Protein AF-0000000076754482 (afdb_homodimer)

Organism: NCBI:txid592010

Sequence (362 aa):
MTQKRQTQTKAAIKTALTQLLQEVGFEQLTVRQLCQRAGINRGTFYLHYQDKFDLMEQLKEETLTQLRTFFIENQEHNVHLVLVLEYIKENYDFIYALSQSNYLNFKATIREFMLQLFQREDPADLQSFLGRNFPISQKYALECVLSLVEGIINLWVSSGAKESPQEIRDIFSKVIDFTNWMTQKRQTQTKAAIKTALTQLLQEVGFEQLTVRQLCQRAGINRGTFYLHYQDKFDLMEQLKEETLTQLRTFFIENQEHNVHLVLVLEYIKENYDFIYALSQSNYLNFKATIREFMLQLFQREDPADLQSFLGRNFPISQKYALECVLSLVEGIINLWVSSGAKESPQEIRDIFSKVIDFTNW

pLDDT: mean 90.89, std 9.9, range [55.09, 98.56]

Foldseek 3Di:
DVVVVVVLLLVLLLVQLLVCLVVPRLVPDFLVSSCVSSVHDSVSVVVPAPTSVRSVVVVLVVLLVVLVVLVPPPDQQLSSQLVNQVSCVVCLSSLLSQCSHPVDPSLVSLLVSVVVVLVVDDPVLLQVQLCVQDVDDSVVSSVQVSVVSSVLVSCCSNVPVPDHSVVSSVVCVVRGPRNRD/DVVVVVVLLLVLLLVQLLVCLVVPRLVPDFLVSSCVSSVHDSVSVVVPAPTSVRSVVVVLVVLLVVLVVLVPPPDQQLSSQLVNQVSCVVCLSSLLSQCSHPVDPSLVSLLVSVVVVLVVDDPVLLQVQLCVQDVDDSVVSSVQVSVVSSVLVSCCSNVPVPDHSVVSSVVCVVRGPRRSD

InterPro domains:
  IPR001647 DNA-binding HTH domain, TetR-type [PF00440] (16-58)
  IPR001647 DNA-binding HTH domain, TetR-type [PR00455] (13-26)
  IPR001647 DNA-binding HTH domain, TetR-type [PR00455] (34-57)
  IPR001647 DNA-binding HTH domain, TetR-type [PS50977] (7-67)
  IPR009057 Homedomain-like superfamily [SSF46689] (4-70)
  IPR039532 Transcriptional regulator TetR, C-terminal, Firmicutes type [PF14278] (81-177)
  IPR050624 Nucleoid occlusion factor SlmA/HTH-type transcriptional regulator [PTHR43479] (2-177)

Solvent-accessible surface area (backbone atoms only — not comparable to full-atom values): 19669 Å² total; per-residue (Å²): 109,71,65,60,50,50,51,51,48,50,50,31,42,50,52,25,47,30,52,40,34,69,73,63,27,64,88,67,54,46,66,67,58,36,23,61,66,38,71,48,55,67,68,62,48,57,73,77,29,87,46,69,66,50,42,51,51,50,53,51,49,52,50,52,51,57,53,50,53,50,68,65,52,90,58,63,43,70,54,30,54,43,51,46,38,42,49,47,62,76,40,33,66,49,52,40,30,46,56,69,25,85,86,44,58,44,58,58,49,51,42,52,52,50,50,54,58,56,67,73,42,55,66,66,55,49,51,51,49,34,42,72,67,29,85,51,60,64,73,58,22,51,39,40,54,46,24,37,53,33,35,53,52,51,49,40,46,75,65,67,48,77,66,50,44,67,55,50,48,52,47,43,59,74,75,44,73,50,90,84,84,110,71,62,59,49,52,52,50,48,50,50,32,41,50,51,25,46,30,52,39,34,68,73,63,27,62,88,67,54,48,68,65,56,36,22,61,67,38,71,47,56,67,70,63,49,55,73,78,29,89,45,70,65,51,43,51,51,50,52,51,47,51,52,51,52,56,52,48,53,50,67,64,52,90,59,62,41,70,56,30,55,43,52,47,38,43,49,47,61,76,40,34,67,48,53,39,29,47,56,68,26,86,87,44,59,45,57,57,50,52,41,52,52,51,50,55,57,54,68,73,43,55,68,68,55,51,50,51,47,34,42,74,69,30,86,52,61,64,73,59,21,50,38,40,54,48,24,37,53,34,36,53,52,50,50,39,48,75,65,67,48,77,66,48,44,66,55,51,47,53,48,42,57,73,73,44,72,53,81,84,81

Radius of gyration: 23.93 Å; Cα contacts (8 Å, |Δi|>4): 317; chains: 2; bounding box: 50×77×49 Å

Structure (mmCIF, N/CA/C/O backbone):
data_AF-0000000076754482-model_v1
#
loop_
_entity.id
_entity.type
_entity.pdbx_description
1 polymer 'HTH tetR-type domain-containing protein'
#
loop_
_atom_site.group_PDB
_atom_site.id
_atom_site.type_symbol
_atom_site.label_atom_id
_atom_site.label_alt_id
_atom_site.label_comp_id
_atom_site.label_asym_id
_atom_site.label_entity_id
_atom_site.label_seq_id
_atom_site.pdbx_PDB_ins_code
_atom_site.Cartn_x
_atom_site.Cartn_y
_atom_site.Cartn_z
_atom_site.occupancy
_atom_site.B_iso_or_equiv
_atom_site.auth_seq_id
_atom_site.auth_comp_id
_atom_site.auth_asym_id
_atom_site.auth_atom_id
_atom_site.pdbx_PDB_model_num
ATOM 1 N N . MET A 1 1 ? -11.57 -37.969 -20.5 1 61.06 1 MET A N 1
ATOM 2 C CA . MET A 1 1 ? -12.07 -37.094 -21.562 1 61.06 1 MET A CA 1
ATOM 3 C C . MET A 1 1 ? -12.797 -35.875 -20.984 1 61.06 1 MET A C 1
ATOM 5 O O . MET A 1 1 ? -12.547 -34.75 -21.406 1 61.06 1 MET A O 1
ATOM 9 N N . THR A 1 2 ? -13.672 -36.062 -19.969 1 58.59 2 THR A N 1
ATOM 10 C CA . THR A 1 2 ? -14.453 -35.031 -19.312 1 58.59 2 THR A CA 1
ATOM 11 C C . THR A 1 2 ? -13.539 -34.094 -18.531 1 58.59 2 THR A C 1
ATOM 13 O O . THR A 1 2 ? -13.688 -32.844 -18.609 1 58.59 2 THR A O 1
ATOM 16 N N . GLN A 1 3 ? -12.531 -34.656 -17.922 1 60.66 3 GLN A N 1
ATOM 17 C CA . GLN A 1 3 ? -11.625 -33.844 -17.109 1 60.66 3 GLN A CA 1
ATOM 18 C C . GLN A 1 3 ? -10.742 -32.969 -17.984 1 60.66 3 GLN A C 1
ATOM 20 O O . GLN A 1 3 ? -10.516 -31.797 -17.672 1 60.66 3 GLN A O 1
ATOM 25 N N . LYS A 1 4 ? -10.156 -33.562 -19.016 1 63.91 4 LYS A N 1
ATOM 26 C CA . LYS A 1 4 ? -9.32 -32.812 -19.953 1 63.91 4 LYS A CA 1
ATOM 27 C C . LYS A 1 4 ? -10.094 -31.688 -20.609 1 63.91 4 LYS A C 1
ATOM 29 O O . LYS A 1 4 ? -9.562 -30.578 -20.781 1 63.91 4 LYS A O 1
ATOM 34 N N . ARG A 1 5 ? -11.289 -32.031 -20.938 1 68.56 5 ARG A N 1
ATOM 35 C CA . ARG A 1 5 ? -12.141 -31.016 -21.562 1 68.56 5 ARG A CA 1
ATOM 36 C C . ARG A 1 5 ? -12.406 -29.859 -20.609 1 68.56 5 ARG A C 1
ATOM 38 O O . ARG A 1 5 ? -12.406 -28.688 -21.031 1 68.56 5 ARG A O 1
ATOM 45 N N . GLN A 1 6 ? -12.578 -30.172 -19.328 1 72.69 6 GLN A N 1
ATOM 46 C CA . GLN A 1 6 ? -12.812 -29.141 -18.312 1 72.69 6 GLN A CA 1
ATOM 47 C C . GLN A 1 6 ? -11.586 -28.25 -18.156 1 72.69 6 GLN A C 1
ATOM 49 O O . GLN A 1 6 ? -11.719 -27.031 -18.016 1 72.69 6 GLN A O 1
ATOM 54 N N . THR A 1 7 ? -10.492 -28.938 -18.25 1 77.12 7 THR A N 1
ATOM 55 C CA . THR A 1 7 ? -9.242 -28.188 -18.109 1 77.12 7 THR A CA 1
ATOM 56 C C . THR A 1 7 ? -9.023 -27.266 -19.297 1 77.12 7 THR A C 1
ATOM 58 O O . THR A 1 7 ? -8.578 -26.141 -19.141 1 77.12 7 THR A O 1
ATOM 61 N N . GLN A 1 8 ? -9.398 -27.75 -20.438 1 84.62 8 GLN A N 1
ATOM 62 C CA . GLN A 1 8 ? -9.242 -26.953 -21.641 1 84.62 8 GLN A CA 1
ATOM 63 C C . GLN A 1 8 ? -10.188 -25.75 -21.641 1 84.62 8 GLN A C 1
ATOM 65 O O . GLN A 1 8 ? -9.805 -24.656 -22.031 1 84.62 8 GLN A O 1
ATOM 70 N N . THR A 1 9 ? -11.352 -26.047 -21.141 1 87.88 9 THR A N 1
ATOM 71 C CA . THR A 1 9 ? -12.344 -24.969 -21.062 1 87.88 9 THR A CA 1
ATOM 72 C C . THR A 1 9 ? -11.891 -23.891 -20.094 1 87.88 9 THR A C 1
ATOM 74 O O . THR A 1 9 ? -11.93 -22.703 -20.422 1 87.88 9 THR A O 1
ATOM 77 N N . LYS A 1 10 ? -11.406 -24.328 -18.938 1 89.69 10 LYS A N 1
ATOM 78 C CA . LYS A 1 10 ? -10.953 -23.375 -17.938 1 89.69 10 LYS A CA 1
ATOM 79 C C . LYS A 1 10 ? -9.781 -22.531 -18.453 1 89.69 10 LYS A C 1
ATOM 81 O O . LYS A 1 10 ? -9.719 -21.328 -18.219 1 89.69 10 LYS A O 1
ATOM 86 N N . ALA A 1 11 ? -8.945 -23.203 -19.172 1 92.44 11 ALA A N 1
ATOM 87 C CA . ALA A 1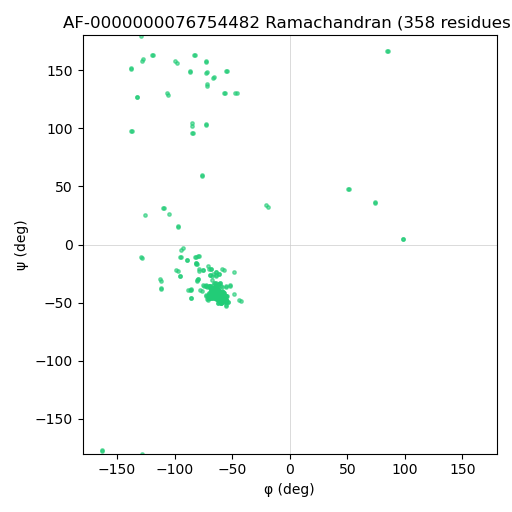 11 ? -7.793 -22.5 -19.734 1 92.44 11 ALA A CA 1
ATOM 88 C C . ALA A 1 11 ? -8.227 -21.484 -20.781 1 92.44 11 ALA A C 1
ATOM 90 O O . ALA A 1 11 ? -7.688 -20.375 -20.828 1 92.44 11 ALA A O 1
ATOM 91 N N . ALA A 1 12 ? -9.156 -21.906 -21.531 1 93.88 12 ALA A N 1
ATOM 92 C CA . ALA A 1 12 ? -9.664 -21 -22.562 1 93.88 12 ALA A CA 1
ATOM 93 C C . ALA A 1 12 ? -10.336 -19.781 -21.953 1 93.88 12 ALA A C 1
ATOM 95 O O . ALA A 1 12 ? -10.141 -18.656 -22.422 1 93.88 12 ALA A O 1
ATOM 96 N N . ILE A 1 13 ? -11.039 -20.016 -20.953 1 94.31 13 ILE A N 1
ATOM 97 C CA . ILE A 1 13 ? -11.75 -18.938 -20.281 1 94.31 13 ILE A CA 1
ATOM 98 C C . ILE A 1 13 ? -10.75 -18 -19.594 1 94.31 13 ILE A C 1
ATOM 100 O O . ILE A 1 13 ? -10.906 -16.781 -19.641 1 94.31 13 ILE A O 1
ATOM 104 N N . LYS A 1 14 ? -9.773 -18.594 -18.969 1 93.69 14 LYS A N 1
ATOM 105 C CA . LYS A 1 14 ? -8.742 -17.781 -18.328 1 93.69 14 LYS A CA 1
ATOM 106 C C . LYS A 1 14 ? -8.023 -16.891 -19.328 1 93.69 14 LYS A C 1
ATOM 108 O O . LYS A 1 14 ? -7.789 -15.719 -19.078 1 93.69 14 LYS A O 1
ATOM 113 N N . THR A 1 15 ? -7.742 -17.484 -20.469 1 95 15 THR A N 1
ATOM 114 C CA . THR A 1 15 ? -7.086 -16.734 -21.531 1 95 15 THR A CA 1
ATOM 115 C C . THR A 1 15 ? -7.988 -15.602 -22.016 1 95 15 THR A C 1
ATOM 117 O O . THR A 1 15 ? -7.535 -14.461 -22.172 1 95 15 THR A O 1
ATOM 120 N N . ALA A 1 16 ? -9.188 -15.93 -22.203 1 95.88 16 ALA A N 1
ATOM 121 C CA . ALA A 1 16 ? -10.156 -14.93 -22.641 1 95.88 16 ALA A CA 1
ATOM 122 C C . ALA A 1 16 ? -10.297 -13.805 -21.609 1 95.88 16 ALA A C 1
ATOM 124 O O . ALA A 1 16 ? -10.305 -12.625 -21.969 1 95.88 16 ALA A O 1
ATOM 125 N N . LEU A 1 17 ? -10.406 -14.195 -20.359 1 93.88 17 LEU A N 1
ATOM 126 C CA . LEU A 1 17 ? -10.5 -13.211 -19.281 1 93.88 17 LEU A CA 1
ATOM 127 C C . LEU A 1 17 ? -9.281 -12.297 -19.281 1 93.88 17 LEU A C 1
ATOM 129 O O . LEU A 1 17 ? -9.414 -11.078 -19.172 1 93.88 17 LEU A O 1
ATOM 133 N N . THR A 1 18 ? -8.117 -12.867 -19.422 1 94.19 18 THR A N 1
ATOM 134 C CA . THR A 1 18 ? -6.867 -12.125 -19.406 1 94.19 18 THR A CA 1
ATOM 135 C C . THR A 1 18 ? -6.848 -11.078 -20.516 1 94.19 18 THR A C 1
ATOM 137 O O . THR A 1 18 ? -6.512 -9.914 -20.266 1 94.19 18 THR A O 1
ATOM 140 N N . GLN A 1 19 ? -7.254 -11.469 -21.641 1 94.75 19 GLN A N 1
ATOM 141 C CA . GLN A 1 19 ? -7.285 -10.57 -22.781 1 94.75 19 GLN A CA 1
ATOM 142 C C . GLN A 1 19 ? -8.312 -9.453 -22.578 1 94.75 19 GLN A C 1
ATOM 144 O O . GLN A 1 19 ? -8.008 -8.281 -22.797 1 94.75 19 GLN A O 1
ATOM 149 N N . LEU A 1 20 ? -9.43 -9.805 -22.125 1 94.81 20 LEU A N 1
ATOM 150 C CA . LEU A 1 20 ? -10.523 -8.844 -21.969 1 94.81 20 LEU A CA 1
ATOM 151 C C . LEU A 1 20 ? -10.227 -7.867 -20.844 1 94.81 20 LEU A C 1
ATOM 153 O O . LEU A 1 20 ? -10.602 -6.695 -20.922 1 94.81 20 LEU A O 1
ATOM 157 N N . LEU A 1 21 ? -9.594 -8.32 -19.797 1 92.19 21 LEU A N 1
ATOM 158 C CA . LEU A 1 21 ? -9.195 -7.438 -18.703 1 92.19 21 LEU A CA 1
ATOM 159 C C . LEU A 1 21 ? -8.273 -6.328 -19.203 1 92.19 21 LEU A C 1
ATOM 161 O O . LEU A 1 21 ? -8.398 -5.176 -18.797 1 92.19 21 LEU A O 1
ATOM 165 N N . GLN A 1 22 ? -7.453 -6.664 -20.125 1 90.12 22 GLN A N 1
ATOM 166 C CA . GLN A 1 22 ? -6.488 -5.711 -20.672 1 90.12 22 GLN A CA 1
ATOM 167 C C . GLN A 1 22 ? -7.145 -4.781 -21.688 1 90.12 22 GLN A C 1
ATOM 169 O O . GLN A 1 22 ? -6.758 -3.619 -21.797 1 90.12 22 GLN A O 1
ATOM 174 N N . GLU A 1 23 ? -8.117 -5.27 -22.328 1 92.44 23 GLU A N 1
ATOM 175 C CA . GLU A 1 23 ? -8.742 -4.527 -23.422 1 92.44 23 GLU A CA 1
ATOM 176 C C . GLU A 1 23 ? -9.82 -3.576 -22.906 1 92.44 23 GLU A C 1
ATOM 178 O O . GLU A 1 23 ? -9.859 -2.406 -23.281 1 92.44 23 GLU A O 1
ATOM 183 N N . VAL A 1 24 ? -10.734 -4.105 -21.969 1 91.94 24 VAL A N 1
ATOM 184 C CA . VAL A 1 24 ? -11.906 -3.303 -21.641 1 91.94 24 VAL A CA 1
ATOM 185 C C . VAL A 1 24 ? -12.023 -3.156 -20.125 1 91.94 24 VAL A C 1
ATOM 187 O O . VAL A 1 24 ? -12.797 -2.33 -19.641 1 91.94 24 VAL A O 1
ATOM 190 N N . GLY A 1 25 ? -11.234 -3.938 -19.406 1 90.56 25 GLY A N 1
ATOM 191 C CA . GLY A 1 25 ? -11.32 -3.875 -17.953 1 90.56 25 GLY A CA 1
ATOM 192 C C . GLY A 1 25 ? -12.406 -4.766 -17.375 1 90.56 25 GLY A C 1
ATOM 193 O O . GLY A 1 25 ? -13.305 -5.199 -18.109 1 90.56 25 GLY A O 1
ATOM 194 N N . PHE A 1 26 ? -12.391 -4.98 -16.156 1 91.38 26 PHE A N 1
ATOM 195 C CA . PHE A 1 26 ? -13.258 -5.945 -15.484 1 91.38 26 PHE A CA 1
ATOM 196 C C . PHE A 1 26 ? -14.695 -5.461 -15.469 1 91.38 26 PHE A C 1
ATOM 198 O O . PHE A 1 26 ? -15.625 -6.25 -15.656 1 91.38 26 PHE A O 1
ATOM 205 N N . GLU A 1 27 ? -14.867 -4.203 -15.156 1 89.62 27 GLU A N 1
ATOM 206 C CA . GLU A 1 27 ? -16.219 -3.658 -15 1 89.62 27 GLU A CA 1
ATOM 207 C C . GLU A 1 27 ? -17.016 -3.791 -16.297 1 89.62 27 GLU A C 1
ATOM 209 O O . GLU A 1 27 ? -18.219 -4.07 -16.266 1 89.62 27 GLU A O 1
ATOM 214 N N . GLN A 1 28 ? -16.375 -3.688 -17.344 1 92.69 28 GLN A N 1
ATOM 215 C CA . GLN A 1 28 ? -17.062 -3.604 -18.625 1 92.69 28 GLN A CA 1
ATOM 216 C C . GLN A 1 28 ? -17.172 -4.977 -19.281 1 92.69 28 GLN A C 1
ATOM 218 O O . GLN A 1 28 ? -18.031 -5.195 -20.141 1 92.69 28 GLN A O 1
ATOM 223 N N . LEU A 1 29 ? -16.25 -5.875 -18.969 1 94.38 29 LEU A N 1
ATOM 224 C CA . LEU A 1 29 ? -16.281 -7.172 -19.641 1 94.38 29 LEU A CA 1
ATOM 225 C C . LEU A 1 29 ? -17.531 -7.957 -19.234 1 94.38 29 LEU A C 1
ATOM 227 O O . LEU A 1 29 ? -17.969 -7.883 -18.094 1 94.38 29 LEU A O 1
ATOM 231 N N . THR A 1 30 ? -18.125 -8.711 -20.203 1 95.62 30 THR A N 1
ATOM 232 C CA . THR A 1 30 ? -19.344 -9.469 -19.969 1 95.62 30 THR A CA 1
ATOM 233 C C . THR A 1 30 ? -19.094 -10.961 -20.188 1 95.62 30 THR A C 1
ATOM 235 O O . THR A 1 30 ? -18.125 -11.352 -20.828 1 95.62 30 THR A O 1
ATOM 238 N N . VAL A 1 31 ? -20.047 -11.703 -19.656 1 96.56 31 VAL A N 1
ATOM 239 C CA . VAL A 1 31 ? -19.984 -13.148 -19.859 1 96.56 31 VAL A CA 1
ATOM 240 C C . VAL A 1 31 ? -20.109 -13.469 -21.359 1 96.56 31 VAL A C 1
ATOM 242 O O . VAL A 1 31 ? -19.469 -14.383 -21.859 1 96.56 31 VAL A O 1
ATOM 245 N N . ARG A 1 32 ? -20.875 -12.719 -22 1 96.56 32 ARG A N 1
ATOM 246 C CA . ARG A 1 32 ? -21.031 -12.906 -23.438 1 96.56 32 ARG A CA 1
ATOM 247 C C . ARG A 1 32 ? -19.688 -12.742 -24.156 1 96.56 32 ARG A C 1
ATOM 249 O O . ARG A 1 32 ? -19.312 -13.586 -24.969 1 96.56 32 ARG A O 1
ATOM 256 N N . GLN A 1 33 ? -19.016 -11.711 -23.891 1 97 33 GLN A N 1
ATOM 257 C CA . GLN A 1 33 ? -17.703 -11.461 -24.484 1 97 33 GLN A CA 1
ATOM 258 C C . GLN A 1 33 ? -16.719 -12.562 -24.141 1 97 33 GLN A C 1
ATOM 260 O O . GLN A 1 33 ? -15.93 -12.992 -24.984 1 97 33 GLN A O 1
ATOM 265 N N . LEU A 1 34 ? -16.781 -12.977 -22.891 1 96.62 34 LEU A N 1
ATOM 266 C CA . LEU A 1 34 ? -15.906 -14.039 -22.422 1 96.62 34 LEU A CA 1
ATOM 267 C C . LEU A 1 34 ? -16.125 -15.32 -23.234 1 96.62 34 LEU A C 1
ATOM 269 O O . LEU A 1 34 ? -15.172 -15.93 -23.703 1 96.62 34 LEU A O 1
ATOM 273 N N . CYS A 1 35 ? -17.375 -15.68 -23.375 1 97 35 CYS A N 1
ATOM 274 C CA . CYS A 1 35 ? -17.719 -16.906 -24.094 1 97 35 CYS A CA 1
ATOM 275 C C . CYS A 1 35 ? -17.328 -16.812 -25.562 1 97 35 CYS A C 1
ATOM 277 O O . CYS A 1 35 ? -16.766 -17.766 -26.109 1 97 35 CYS A O 1
ATOM 279 N N . GLN A 1 36 ? -17.562 -15.703 -26.125 1 97.31 36 GLN A N 1
ATOM 280 C CA . GLN A 1 36 ? -17.203 -15.5 -27.531 1 97.31 36 GLN A CA 1
ATOM 281 C C . GLN A 1 36 ? -15.695 -15.609 -27.734 1 97.31 36 GLN A C 1
ATOM 283 O O . GLN A 1 36 ? -15.234 -16.297 -28.641 1 97.31 36 GLN A O 1
ATOM 288 N N . ARG A 1 37 ? -14.945 -14.984 -26.922 1 96.38 37 ARG A N 1
ATOM 289 C CA . ARG A 1 37 ? -13.492 -14.992 -27.016 1 96.38 37 ARG A CA 1
ATOM 290 C C . ARG A 1 37 ? -12.922 -16.375 -26.75 1 96.38 37 ARG A C 1
ATOM 292 O O . ARG A 1 37 ? -11.953 -16.797 -27.375 1 96.38 37 ARG A O 1
ATOM 299 N N . ALA A 1 38 ? -13.508 -17.062 -25.828 1 96.38 38 ALA A N 1
ATOM 300 C CA . ALA A 1 38 ? -13.031 -18.391 -25.422 1 96.38 38 ALA A CA 1
ATOM 301 C C . ALA A 1 38 ? -13.531 -19.469 -26.375 1 96.38 38 ALA A C 1
ATOM 303 O O . ALA A 1 38 ? -13.047 -20.594 -26.359 1 96.38 38 ALA A O 1
ATOM 304 N N . GLY A 1 39 ? -14.523 -19.156 -27.172 1 96.06 39 GLY A N 1
ATOM 305 C CA . GLY A 1 39 ? -15.086 -20.125 -28.094 1 96.06 39 GLY A CA 1
ATOM 306 C C . GLY A 1 39 ? -15.953 -21.172 -27.422 1 96.06 39 GLY A C 1
ATOM 307 O O . GLY A 1 39 ? -15.898 -22.344 -27.766 1 96.06 39 GLY A O 1
ATOM 308 N N . ILE A 1 40 ? -16.672 -20.688 -26.406 1 94.88 40 ILE A N 1
ATOM 309 C CA . ILE A 1 40 ? -17.547 -21.625 -25.688 1 94.88 40 ILE A CA 1
ATOM 310 C C . ILE A 1 40 ? -18.969 -21.031 -25.609 1 94.88 40 ILE A C 1
ATOM 312 O O . ILE A 1 40 ? -19.156 -19.828 -25.797 1 94.88 40 ILE A O 1
ATOM 316 N N . ASN A 1 41 ? -19.938 -21.875 -25.422 1 93.25 41 ASN A N 1
ATOM 317 C CA . ASN A 1 41 ? -21.297 -21.391 -25.219 1 93.25 41 ASN A CA 1
ATOM 318 C C . ASN A 1 41 ? -21.547 -20.969 -23.781 1 93.25 41 ASN A C 1
ATOM 320 O O . ASN A 1 41 ? -20.797 -21.359 -22.875 1 93.25 41 ASN A O 1
ATOM 324 N N . ARG A 1 42 ? -22.594 -20.219 -23.609 1 94.62 42 ARG A N 1
ATOM 325 C CA . ARG A 1 42 ? -22.906 -19.688 -22.281 1 94.62 42 ARG A CA 1
ATOM 326 C C . ARG A 1 42 ? -23.266 -20.812 -21.312 1 94.62 42 ARG A C 1
ATOM 328 O O . ARG A 1 42 ? -23 -20.703 -20.109 1 94.62 42 ARG A O 1
ATOM 335 N N . GLY A 1 43 ? -23.922 -21.781 -21.812 1 94.56 43 GLY A N 1
ATOM 336 C CA . GLY A 1 43 ? -24.266 -22.922 -20.969 1 94.56 43 GLY A CA 1
ATOM 337 C C . GLY A 1 43 ? -23.047 -23.578 -20.328 1 94.56 43 GLY A C 1
ATOM 338 O O . GLY A 1 43 ? -23.078 -23.938 -19.156 1 94.56 43 GLY A O 1
ATOM 339 N N . THR A 1 44 ? -22.031 -23.75 -21.109 1 94.31 44 THR A N 1
ATOM 340 C CA . THR A 1 44 ? -20.781 -24.297 -20.609 1 94.31 44 THR A CA 1
ATOM 341 C C . THR A 1 44 ? -20.172 -23.406 -19.531 1 94.31 44 THR A C 1
ATOM 343 O O . THR A 1 44 ? -19.672 -23.891 -18.516 1 94.31 44 THR A O 1
ATOM 346 N N . PHE A 1 45 ? -20.203 -22.031 -19.766 1 96.62 45 PHE A N 1
ATOM 347 C CA . PHE A 1 45 ? -19.719 -21.094 -18.766 1 96.62 45 PHE A CA 1
ATOM 348 C C . PHE A 1 45 ? -20.422 -21.312 -17.422 1 96.62 45 PHE A C 1
ATOM 350 O O . PHE A 1 45 ? -19.766 -21.391 -16.391 1 96.62 45 PHE A O 1
ATOM 357 N N . TYR A 1 46 ? -21.719 -21.484 -17.453 1 95.38 46 TYR A N 1
ATOM 358 C CA . TYR A 1 46 ? -22.516 -21.516 -16.234 1 95.38 46 TYR A CA 1
ATOM 359 C C . TYR A 1 46 ? -22.422 -22.875 -15.539 1 95.38 46 TYR A C 1
ATOM 361 O O . TYR A 1 46 ? -22.828 -23.016 -14.391 1 95.38 46 TYR A O 1
ATOM 369 N N . LEU A 1 47 ? -21.844 -23.859 -16.203 1 94.94 47 LEU A N 1
ATOM 370 C CA . LEU A 1 47 ? -21.5 -25.125 -15.57 1 94.94 47 LEU A CA 1
ATOM 371 C C . LEU A 1 47 ? -20.359 -24.953 -14.578 1 94.94 47 LEU A C 1
ATOM 373 O O . LEU A 1 47 ? -20.266 -25.688 -13.586 1 94.94 47 LEU A O 1
ATOM 377 N N . HIS A 1 48 ? -19.578 -23.938 -14.852 1 94.75 48 HIS A N 1
ATOM 378 C CA . HIS A 1 48 ? -18.359 -23.797 -14.078 1 94.75 48 HIS A CA 1
ATOM 379 C C . HIS A 1 48 ? -18.422 -22.562 -13.18 1 94.75 48 HIS A C 1
ATOM 381 O O . HIS A 1 48 ? -17.797 -22.531 -12.117 1 94.75 48 HIS A O 1
ATOM 387 N N . TYR A 1 49 ? -19.156 -21.531 -13.672 1 96.62 49 TYR A N 1
ATOM 388 C CA . TYR A 1 49 ? -19.156 -20.25 -12.977 1 96.62 49 TYR A CA 1
ATOM 389 C C . TYR A 1 49 ? -20.562 -19.656 -12.922 1 96.62 49 TYR A C 1
ATOM 391 O O . TYR A 1 49 ? -21.375 -19.859 -13.836 1 96.62 49 TYR A O 1
ATOM 399 N N . GLN A 1 50 ? -20.766 -18.891 -11.883 1 97.06 50 GLN A N 1
ATOM 400 C CA . GLN A 1 50 ? -22.062 -18.25 -11.727 1 97.06 50 GLN A CA 1
ATOM 401 C C . GLN A 1 50 ? -22.109 -16.922 -12.477 1 97.06 50 GLN A C 1
ATOM 403 O O . GLN A 1 50 ? -23.156 -16.531 -12.992 1 97.06 50 GLN A O 1
ATOM 408 N N . ASP A 1 51 ? -21.078 -16.188 -12.461 1 95.75 51 ASP A N 1
ATOM 409 C CA . ASP A 1 51 ? -20.906 -14.891 -13.117 1 95.75 51 ASP A CA 1
ATOM 410 C C . ASP A 1 51 ? -19.422 -14.523 -13.211 1 95.75 51 ASP A C 1
ATOM 412 O O . ASP A 1 51 ? -18.562 -15.336 -12.906 1 95.75 51 ASP A O 1
ATOM 416 N N . LYS A 1 52 ? -19.172 -13.375 -13.711 1 93.81 52 LYS A N 1
ATOM 417 C CA . LYS A 1 52 ? -17.781 -12.984 -13.906 1 93.81 52 LYS A CA 1
ATOM 418 C C . LYS A 1 52 ? -17.062 -12.797 -12.57 1 93.81 52 LYS A C 1
ATOM 420 O O . LYS A 1 52 ? -15.852 -12.953 -12.484 1 93.81 52 LYS A O 1
ATOM 425 N N . PHE A 1 53 ? -17.828 -12.461 -11.531 1 94.25 53 PHE A N 1
ATOM 426 C CA . PHE A 1 53 ? -17.25 -12.305 -10.203 1 94.25 53 PHE A CA 1
ATOM 427 C C . PHE A 1 53 ? -16.812 -13.648 -9.633 1 94.25 53 PHE A C 1
ATOM 429 O O . PHE A 1 53 ? -15.711 -13.773 -9.094 1 94.25 53 PHE A O 1
ATOM 436 N N . ASP A 1 54 ? -17.656 -14.539 -9.773 1 95.81 54 ASP A N 1
ATOM 437 C CA . ASP A 1 54 ? -17.328 -15.906 -9.359 1 95.81 54 ASP A CA 1
ATOM 438 C C . ASP A 1 54 ? -16.109 -16.422 -10.117 1 95.81 54 ASP A C 1
ATOM 440 O O . ASP A 1 54 ? -15.234 -17.062 -9.523 1 95.81 54 ASP A O 1
ATOM 444 N N . LEU A 1 55 ? -16.094 -16.188 -11.414 1 95.25 55 LEU A N 1
ATOM 445 C CA . LEU A 1 55 ? -14.953 -16.578 -12.234 1 95.25 55 LEU A CA 1
ATOM 446 C C . LEU A 1 55 ? -13.656 -15.977 -11.695 1 95.25 55 LEU A C 1
ATOM 448 O O . LEU A 1 55 ? -12.68 -16.688 -11.477 1 95.25 55 LEU A O 1
ATOM 452 N N . MET A 1 56 ? -13.68 -14.68 -11.445 1 93.19 56 MET A N 1
ATOM 453 C CA . MET A 1 56 ? -12.5 -13.977 -10.953 1 93.19 56 MET A CA 1
ATOM 454 C C . MET A 1 56 ? -12.031 -14.555 -9.625 1 93.19 56 MET A C 1
ATOM 456 O O . MET A 1 56 ? -10.844 -14.797 -9.43 1 93.19 56 MET A O 1
ATOM 460 N N . GLU A 1 57 ? -12.93 -14.773 -8.75 1 93.81 57 GLU A N 1
ATOM 461 C CA . GLU A 1 57 ? -12.609 -15.297 -7.422 1 93.81 57 GLU A CA 1
ATOM 462 C C . GLU A 1 57 ? -12.008 -16.688 -7.512 1 93.81 57 GLU A C 1
ATOM 464 O O . GLU A 1 57 ? -11.039 -17 -6.82 1 93.81 57 GLU A O 1
ATOM 469 N N . GLN A 1 58 ? -12.555 -17.469 -8.312 1 94.38 58 GLN A N 1
ATOM 470 C CA . GLN A 1 58 ? -12.047 -18.828 -8.453 1 94.38 58 GLN A CA 1
ATOM 471 C C . GLN A 1 58 ? -10.641 -18.828 -9.047 1 94.38 58 GLN A C 1
ATOM 473 O O . GLN A 1 58 ? -9.773 -19.562 -8.578 1 94.38 58 GLN A O 1
ATOM 478 N N . LEU A 1 59 ? -10.477 -18.031 -10.055 1 93.19 59 LEU A N 1
ATOM 479 C CA . LEU A 1 59 ? -9.156 -17.969 -10.672 1 93.19 59 LEU A CA 1
ATOM 480 C C . LEU A 1 59 ? -8.117 -17.422 -9.688 1 93.19 59 LEU A C 1
ATOM 482 O O . LEU A 1 59 ? -6.988 -17.906 -9.641 1 93.19 59 LEU A O 1
ATOM 486 N N . LYS A 1 60 ? -8.469 -16.375 -8.992 1 93 60 LYS A N 1
ATOM 487 C CA . LYS A 1 60 ? -7.605 -15.852 -7.941 1 93 60 LYS A CA 1
ATOM 488 C C . LYS A 1 60 ? -7.227 -16.938 -6.941 1 93 60 LYS A C 1
ATOM 490 O O . LYS A 1 60 ? -6.047 -17.125 -6.637 1 93 60 LYS A O 1
ATOM 495 N N . GLU A 1 61 ? -8.188 -17.672 -6.449 1 93.44 61 GLU A N 1
ATOM 496 C CA . GLU A 1 61 ? -7.953 -18.688 -5.438 1 93.44 61 GLU A CA 1
ATOM 497 C C . GLU A 1 61 ? -7.102 -19.828 -5.996 1 93.44 61 GLU A C 1
ATOM 499 O O . GLU A 1 61 ? -6.25 -20.375 -5.293 1 93.44 61 GLU A O 1
ATOM 504 N N . GLU A 1 62 ? -7.398 -20.203 -7.199 1 93.19 62 GLU A N 1
ATOM 505 C CA . GLU A 1 62 ? -6.598 -21.234 -7.844 1 93.19 62 GLU A CA 1
ATOM 506 C C . GLU A 1 62 ? -5.137 -20.812 -7.953 1 93.19 62 GLU A C 1
ATOM 508 O O . GLU A 1 62 ? -4.234 -21.625 -7.727 1 93.19 62 GLU A O 1
ATOM 513 N N . THR A 1 63 ? -4.93 -19.594 -8.336 1 93.88 63 THR A N 1
ATOM 514 C CA . THR A 1 63 ? -3.576 -19.062 -8.438 1 93.88 63 THR A CA 1
ATOM 515 C C . THR A 1 63 ? -2.887 -19.078 -7.074 1 93.88 63 THR A C 1
ATOM 517 O O . THR A 1 63 ? -1.76 -19.562 -6.949 1 93.88 63 THR A O 1
ATOM 520 N N . LEU A 1 64 ? -3.576 -18.625 -6.062 1 94 64 LEU A N 1
ATOM 521 C CA . LEU A 1 64 ? -3.012 -18.562 -4.719 1 94 64 LEU A CA 1
ATOM 522 C C . LEU A 1 64 ? -2.729 -19.969 -4.191 1 94 64 LEU A C 1
ATOM 524 O O . LEU A 1 64 ? -1.726 -20.188 -3.51 1 94 64 LEU A O 1
ATOM 528 N N . THR A 1 65 ? -3.625 -20.875 -4.492 1 92.44 65 THR A N 1
ATOM 529 C CA . THR A 1 65 ? -3.424 -22.266 -4.094 1 92.44 65 THR A CA 1
ATOM 530 C C . THR A 1 65 ? -2.17 -22.844 -4.75 1 92.44 65 THR A C 1
ATOM 532 O O . THR A 1 65 ? -1.365 -23.5 -4.09 1 92.44 65 THR A O 1
ATOM 535 N N . GLN A 1 66 ? -2.041 -22.578 -6.008 1 91.62 66 GLN A N 1
ATOM 536 C CA . GLN A 1 66 ? -0.846 -23.016 -6.719 1 91.62 66 GLN A CA 1
ATOM 537 C C . GLN A 1 66 ? 0.417 -22.438 -6.09 1 91.62 66 GLN A C 1
ATOM 539 O O . GLN A 1 66 ? 1.403 -23.141 -5.891 1 91.62 66 GLN A O 1
ATOM 544 N N . LEU A 1 67 ? 0.426 -21.203 -5.73 1 93.12 67 LEU A N 1
ATOM 545 C CA . LEU A 1 67 ? 1.58 -20.562 -5.121 1 93.12 67 LEU A CA 1
ATOM 546 C C . LEU A 1 67 ? 1.894 -21.172 -3.762 1 93.12 67 LEU A C 1
ATOM 548 O O . LEU A 1 67 ? 3.062 -21.328 -3.402 1 93.12 67 LEU A O 1
ATOM 552 N N . ARG A 1 68 ? 0.89 -21.531 -3.045 1 89.5 68 ARG A N 1
ATOM 553 C CA . ARG A 1 68 ? 1.066 -22.125 -1.722 1 89.5 68 ARG A CA 1
ATOM 554 C C . ARG A 1 68 ? 1.774 -23.469 -1.814 1 89.5 68 ARG A C 1
ATOM 556 O O . ARG A 1 68 ? 2.521 -23.844 -0.91 1 89.5 68 ARG A O 1
ATOM 563 N N . THR A 1 69 ? 1.521 -24.156 -2.863 1 88.19 69 THR A N 1
ATOM 564 C CA . THR A 1 69 ? 2.111 -25.484 -3.008 1 88.19 69 THR A CA 1
ATOM 565 C C . THR A 1 69 ? 3.635 -25.406 -3.029 1 88.19 69 THR A C 1
ATOM 567 O O . THR A 1 69 ? 4.32 -26.359 -2.678 1 88.19 69 THR A O 1
ATOM 570 N N . PHE A 1 70 ? 4.152 -24.25 -3.436 1 86.31 70 PHE A N 1
ATOM 571 C CA . PHE A 1 70 ? 5.598 -24.094 -3.494 1 86.31 70 PHE A CA 1
ATOM 572 C C . PHE A 1 70 ? 6.195 -24.031 -2.092 1 86.31 70 PHE A C 1
ATOM 574 O O . PHE A 1 70 ? 7.398 -24.219 -1.917 1 86.31 70 PHE A O 1
ATOM 581 N N . PHE A 1 71 ? 5.387 -23.75 -1.076 1 82.81 71 PHE A N 1
ATOM 582 C CA . PHE A 1 71 ? 5.863 -23.609 0.295 1 82.81 71 PHE A CA 1
ATOM 583 C C . PHE A 1 71 ? 5.629 -24.891 1.083 1 82.81 71 PHE A C 1
ATOM 585 O O . PHE A 1 71 ? 6.059 -25 2.232 1 82.81 71 PHE A O 1
ATOM 592 N N . ILE A 1 72 ? 4.789 -25.688 0.717 1 72.5 72 ILE A N 1
ATOM 593 C CA . ILE A 1 72 ? 4.531 -26.969 1.375 1 72.5 72 ILE A CA 1
ATOM 594 C C . ILE A 1 72 ? 5.668 -27.938 1.076 1 72.5 72 ILE A C 1
ATOM 596 O O . ILE A 1 72 ? 6.121 -28.672 1.964 1 72.5 72 ILE A O 1
ATOM 600 N N . GLU A 1 73 ? 6.047 -27.953 -0.107 1 60.75 73 GLU A N 1
ATOM 601 C CA . GLU A 1 73 ? 7.02 -28.969 -0.48 1 60.75 73 GLU A CA 1
ATOM 602 C C . GLU A 1 73 ? 8.398 -28.656 0.082 1 60.75 73 GLU A C 1
ATOM 604 O O . GLU A 1 73 ? 8.75 -27.484 0.245 1 60.75 73 GLU A O 1
ATOM 609 N N . ASN A 1 74 ? 8.852 -29.344 1.163 1 56.28 74 ASN A N 1
ATOM 610 C CA . ASN A 1 74 ? 10.031 -29.422 2.025 1 56.28 74 ASN A CA 1
ATOM 611 C C . ASN A 1 74 ? 11.258 -28.828 1.343 1 56.28 74 ASN A C 1
ATOM 613 O O . ASN A 1 74 ? 12.359 -29.375 1.466 1 56.28 74 ASN A O 1
ATOM 617 N N . GLN A 1 75 ? 11.055 -27.812 0.556 1 56.66 75 GLN A N 1
ATOM 618 C CA . GLN A 1 75 ? 12.305 -27.344 -0.03 1 56.66 75 GLN A CA 1
ATOM 619 C C . GLN A 1 75 ? 12.844 -26.125 0.712 1 56.66 75 GLN A C 1
ATOM 621 O O . GLN A 1 75 ? 12.141 -25.531 1.532 1 56.66 75 GLN A O 1
ATOM 626 N N . GLU A 1 76 ? 14.141 -25.844 0.609 1 57.22 76 GLU A N 1
ATOM 627 C CA . GLU A 1 76 ? 14.852 -24.688 1.144 1 57.22 76 GLU A CA 1
ATOM 628 C C . GLU A 1 76 ? 14.109 -23.375 0.832 1 57.22 76 GLU A C 1
ATOM 630 O O . GLU A 1 76 ? 13.492 -23.25 -0.229 1 57.22 76 GLU A O 1
ATOM 635 N N . HIS A 1 77 ? 13.891 -22.531 1.766 1 55.47 77 HIS A N 1
ATOM 636 C CA . HIS A 1 77 ? 13.117 -21.297 1.755 1 55.47 77 HIS A CA 1
ATOM 637 C C . HIS A 1 77 ? 13.398 -20.484 0.499 1 55.47 77 HIS A C 1
ATOM 639 O O . HIS A 1 77 ? 12.469 -19.969 -0.132 1 55.47 77 HIS A O 1
ATOM 645 N N . ASN A 1 78 ? 14.727 -20.312 0.18 1 59.28 78 ASN A N 1
ATOM 646 C CA . ASN A 1 78 ? 15.117 -19.547 -0.997 1 59.28 78 ASN A CA 1
ATOM 647 C C . ASN A 1 78 ? 14.523 -20.141 -2.273 1 59.28 78 ASN A C 1
ATOM 649 O O . ASN A 1 78 ? 14.211 -19.391 -3.213 1 59.28 78 ASN A O 1
ATOM 653 N N . VAL A 1 79 ? 14.188 -21.359 -2.17 1 65.88 79 VAL A N 1
ATOM 654 C CA . VAL A 1 79 ? 13.664 -22.047 -3.34 1 65.88 79 VAL A CA 1
ATOM 655 C C . VAL A 1 79 ? 12.195 -21.672 -3.543 1 65.88 79 VAL A C 1
ATOM 657 O O . VAL A 1 79 ? 11.742 -21.5 -4.676 1 65.88 79 VAL A O 1
ATOM 660 N N . HIS A 1 80 ? 11.617 -21.25 -2.475 1 83.19 80 HIS A N 1
ATOM 661 C CA . HIS A 1 80 ? 10.195 -20.953 -2.543 1 83.19 80 HIS A CA 1
ATOM 662 C C . HIS A 1 80 ? 9.945 -19.625 -3.246 1 83.19 80 HIS A C 1
ATOM 664 O O . HIS A 1 80 ? 9.078 -19.516 -4.113 1 83.19 80 HIS A O 1
ATOM 670 N N . LEU A 1 81 ? 10.828 -18.672 -2.93 1 87.38 81 LEU A N 1
ATOM 671 C CA . LEU A 1 81 ? 10.648 -17.344 -3.502 1 87.38 81 LEU A CA 1
ATOM 672 C C . LEU A 1 81 ? 10.844 -17.375 -5.012 1 87.38 81 LEU A C 1
ATOM 674 O O . LEU A 1 81 ? 10.039 -16.812 -5.758 1 87.38 81 LEU A O 1
ATOM 678 N N . VAL A 1 82 ? 11.844 -18.062 -5.449 1 89.12 82 VAL A N 1
ATOM 679 C CA . VAL A 1 82 ? 12.156 -18.094 -6.875 1 89.12 82 VAL A CA 1
ATOM 680 C C . VAL A 1 82 ? 11.023 -18.781 -7.633 1 89.12 82 VAL A C 1
ATOM 682 O O . VAL A 1 82 ? 10.656 -18.359 -8.727 1 89.12 82 VAL A O 1
ATOM 685 N N . LEU A 1 83 ? 10.508 -19.797 -7.047 1 91.31 83 LEU A N 1
ATOM 686 C CA . LEU A 1 83 ? 9.414 -20.516 -7.684 1 91.31 83 LEU A CA 1
ATOM 687 C C . LEU A 1 83 ? 8.188 -19.625 -7.832 1 91.31 83 LEU A C 1
ATOM 689 O O . LEU A 1 83 ? 7.523 -19.641 -8.875 1 91.31 83 LEU A O 1
ATOM 693 N N . VAL A 1 84 ? 7.922 -18.891 -6.852 1 93.62 84 VAL A N 1
ATOM 694 C CA . VAL A 1 84 ? 6.797 -17.969 -6.902 1 93.62 84 VAL A CA 1
ATOM 695 C C . VAL A 1 84 ? 7.047 -16.906 -7.977 1 93.62 84 VAL A C 1
ATOM 697 O O . VAL A 1 84 ? 6.168 -16.625 -8.797 1 93.62 84 VAL A O 1
ATOM 700 N N . LEU A 1 85 ? 8.25 -16.359 -7.984 1 96 85 LEU A N 1
ATOM 701 C CA . LEU A 1 85 ? 8.602 -15.32 -8.953 1 96 85 LEU A CA 1
ATOM 702 C C . LEU A 1 85 ? 8.555 -15.867 -10.375 1 96 85 LEU A C 1
ATOM 704 O O . LEU A 1 85 ? 8.086 -15.18 -11.289 1 96 85 LEU A O 1
ATOM 708 N N . GLU A 1 86 ? 9.008 -17.062 -10.539 1 96.25 86 GLU A N 1
ATOM 709 C CA . GLU A 1 86 ? 8.93 -17.703 -11.852 1 96.25 86 GLU A CA 1
ATOM 710 C C . GLU A 1 86 ? 7.484 -17.906 -12.289 1 96.25 86 GLU A C 1
ATOM 712 O O . GLU A 1 86 ? 7.148 -17.688 -13.453 1 96.25 86 GLU A O 1
ATOM 717 N N . TYR A 1 87 ? 6.727 -18.344 -11.367 1 95.69 87 TYR A N 1
ATOM 718 C CA . TYR A 1 87 ? 5.309 -18.516 -11.664 1 95.69 87 TYR A CA 1
ATOM 719 C C . TYR A 1 87 ? 4.684 -17.188 -12.117 1 95.69 87 TYR A C 1
ATOM 721 O O . TYR A 1 87 ? 3.936 -17.156 -13.094 1 95.69 87 TYR A O 1
ATOM 729 N N . ILE A 1 88 ? 4.984 -16.109 -11.398 1 96.81 88 ILE A N 1
ATOM 730 C CA . ILE A 1 88 ? 4.457 -14.789 -11.727 1 96.81 88 ILE A CA 1
ATOM 731 C C . ILE A 1 88 ? 4.898 -14.391 -13.133 1 96.81 88 ILE A C 1
ATOM 733 O O . ILE A 1 88 ? 4.086 -13.938 -13.938 1 96.81 88 ILE A O 1
ATOM 737 N N . LYS A 1 89 ? 6.141 -14.625 -13.352 1 97.44 89 LYS A N 1
ATOM 738 C CA . LYS A 1 89 ? 6.68 -14.273 -14.664 1 97.44 89 LYS A CA 1
ATOM 739 C C . LYS A 1 89 ? 6.027 -15.094 -15.766 1 97.44 89 LYS A C 1
ATOM 741 O O . LYS A 1 89 ? 5.656 -14.562 -16.812 1 97.44 89 LYS A O 1
ATOM 746 N N . GLU A 1 90 ? 5.855 -16.359 -15.547 1 95.81 90 GLU A N 1
ATOM 747 C CA . GLU A 1 90 ? 5.277 -17.281 -16.516 1 95.81 90 GLU A CA 1
ATOM 748 C C . GLU A 1 90 ? 3.809 -16.953 -16.781 1 95.81 90 GLU A C 1
ATOM 750 O O . GLU A 1 90 ? 3.291 -17.234 -17.859 1 95.81 90 GLU A O 1
ATOM 755 N N . ASN A 1 91 ? 3.18 -16.484 -15.781 1 94.94 91 ASN A N 1
ATOM 756 C CA . ASN A 1 91 ? 1.767 -16.125 -15.898 1 94.94 91 ASN A CA 1
ATOM 757 C C . ASN A 1 91 ? 1.555 -14.625 -15.867 1 94.94 91 ASN A C 1
ATOM 759 O O . ASN A 1 91 ? 0.556 -14.141 -15.336 1 94.94 91 ASN A O 1
ATOM 763 N N . TYR A 1 92 ? 2.453 -13.891 -16.344 1 96.12 92 TYR A N 1
ATOM 764 C CA . TYR A 1 92 ? 2.506 -12.445 -16.219 1 96.12 92 TYR A CA 1
ATOM 765 C C . TYR A 1 92 ? 1.228 -11.797 -16.734 1 96.12 92 TYR A C 1
ATOM 767 O O . TYR A 1 92 ? 0.634 -10.953 -16.062 1 96.12 92 TYR A O 1
ATOM 775 N N . ASP A 1 93 ? 0.812 -12.227 -17.938 1 93.81 93 ASP A N 1
ATOM 776 C CA . ASP A 1 93 ? -0.347 -11.586 -18.547 1 93.81 93 ASP A CA 1
ATOM 777 C C . ASP A 1 93 ? -1.562 -11.648 -17.625 1 93.81 93 ASP A C 1
ATOM 779 O O . ASP A 1 93 ? -2.271 -10.656 -17.438 1 93.81 93 ASP A O 1
ATOM 783 N N . PHE A 1 94 ? -1.71 -12.727 -17.109 1 93.25 94 PHE A N 1
ATOM 784 C CA . PHE A 1 94 ? -2.846 -12.922 -16.219 1 93.25 94 PHE A CA 1
ATOM 785 C C . PHE A 1 94 ? -2.664 -12.141 -14.922 1 93.25 94 PHE A C 1
ATOM 787 O O . PHE A 1 94 ? -3.58 -11.445 -14.477 1 93.25 94 PHE A O 1
ATOM 794 N N . ILE A 1 95 ? -1.481 -12.211 -14.312 1 95.38 95 ILE A N 1
ATOM 795 C CA . ILE A 1 95 ? -1.194 -11.539 -13.047 1 95.38 95 ILE A CA 1
ATOM 796 C C . ILE A 1 95 ? -1.282 -10.023 -13.234 1 95.38 95 ILE A C 1
ATOM 798 O O . ILE A 1 95 ? -1.849 -9.32 -12.391 1 95.38 95 ILE A O 1
ATOM 802 N N . TYR A 1 96 ? -0.755 -9.594 -14.297 1 94.62 96 TYR A N 1
ATOM 803 C CA . TYR A 1 96 ? -0.835 -8.172 -14.617 1 94.62 96 TYR A CA 1
ATOM 804 C C . TYR A 1 96 ? -2.285 -7.727 -14.75 1 94.62 96 TYR A C 1
ATOM 806 O O . TYR A 1 96 ? -2.672 -6.688 -14.211 1 94.62 96 TYR A O 1
ATOM 814 N N . ALA A 1 97 ? -3.037 -8.477 -15.461 1 90.75 97 ALA A N 1
ATOM 815 C CA . ALA A 1 97 ? -4.449 -8.148 -15.633 1 90.75 97 ALA A CA 1
ATOM 816 C C . ALA A 1 97 ? -5.164 -8.078 -14.289 1 90.75 97 ALA A C 1
ATOM 818 O O . ALA A 1 97 ? -5.973 -7.176 -14.055 1 90.75 97 ALA A O 1
ATOM 819 N N . LEU A 1 98 ? -4.836 -9 -13.445 1 89.62 98 LEU A N 1
ATOM 820 C CA . LEU A 1 98 ? -5.387 -8.984 -12.094 1 89.62 98 LEU A CA 1
ATOM 821 C C . LEU A 1 98 ? -4.973 -7.723 -11.352 1 89.62 98 LEU A C 1
ATOM 823 O O . LEU A 1 98 ? -5.789 -7.105 -10.656 1 89.62 98 LEU A O 1
ATOM 827 N N . SER A 1 99 ? -3.75 -7.312 -11.523 1 91.75 99 SER A N 1
ATOM 828 C CA . SER A 1 99 ? -3.199 -6.156 -10.82 1 91.75 99 SER A CA 1
ATOM 829 C C . SER A 1 99 ? -3.85 -4.859 -11.297 1 91.75 99 SER A C 1
ATOM 831 O O . SER A 1 99 ? -3.865 -3.863 -10.57 1 91.75 99 SER A O 1
ATOM 833 N N . GLN A 1 100 ? -4.418 -4.906 -12.477 1 87.12 100 GLN A N 1
ATOM 834 C CA . GLN A 1 100 ? -5.012 -3.703 -13.055 1 87.12 100 GLN A CA 1
ATOM 835 C C . GLN A 1 100 ? -6.508 -3.631 -12.75 1 87.12 100 GLN A C 1
ATOM 837 O O . GLN A 1 100 ? -7.148 -2.609 -13.008 1 87.12 100 GLN A O 1
ATOM 842 N N . SER A 1 101 ? -7.02 -4.7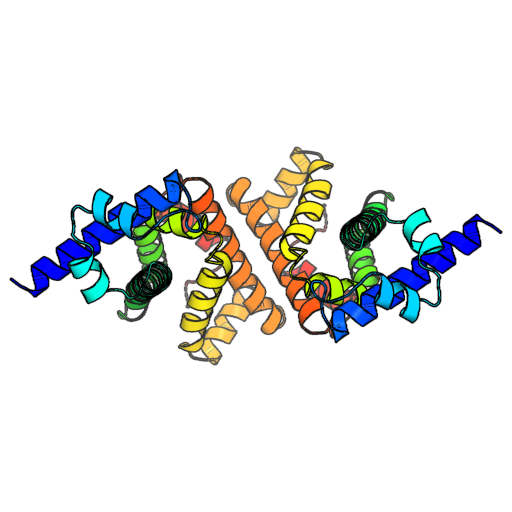38 -12.234 1 85.19 101 SER A N 1
ATOM 843 C CA . SER A 1 101 ? -8.453 -4.793 -11.969 1 85.19 101 SER A CA 1
ATOM 844 C C . SER A 1 101 ? -8.82 -3.92 -10.773 1 85.19 101 SER A C 1
ATOM 846 O O . SER A 1 101 ? -8.117 -3.916 -9.758 1 85.19 101 SER A O 1
ATOM 848 N N . ASN A 1 102 ? -9.883 -3.184 -10.82 1 81.75 102 ASN A N 1
ATOM 849 C CA . ASN A 1 102 ? -10.375 -2.375 -9.711 1 81.75 102 ASN A CA 1
ATOM 850 C C . ASN A 1 102 ? -11.172 -3.217 -8.719 1 81.75 102 ASN A C 1
ATOM 852 O O . ASN A 1 102 ? -11.422 -2.783 -7.594 1 81.75 102 ASN A O 1
ATOM 856 N N . TYR A 1 103 ? -11.523 -4.348 -9.242 1 83.06 103 TYR A N 1
ATOM 857 C CA . TYR A 1 103 ? -12.312 -5.23 -8.391 1 83.06 103 TYR A CA 1
ATOM 858 C C . TYR A 1 103 ? -11.43 -5.891 -7.332 1 83.06 103 TYR A C 1
ATOM 860 O O . TYR A 1 103 ? -11.875 -6.109 -6.199 1 83.06 103 TYR A O 1
ATOM 868 N N . LEU A 1 104 ? -10.25 -6.164 -7.746 1 86.88 104 LEU A N 1
ATOM 869 C CA . LEU A 1 104 ? -9.312 -6.84 -6.855 1 86.88 104 LEU A CA 1
ATOM 870 C C . LEU A 1 104 ? -8.25 -5.867 -6.352 1 86.88 104 LEU A C 1
ATOM 872 O O . LEU A 1 104 ? -7.715 -5.066 -7.121 1 86.88 104 LEU A O 1
ATOM 876 N N . ASN A 1 105 ? -8.07 -5.844 -5.035 1 89.5 105 ASN A N 1
ATOM 877 C CA . ASN A 1 105 ? -6.926 -5.129 -4.48 1 89.5 105 ASN A CA 1
ATOM 878 C C . ASN A 1 105 ? -5.672 -5.996 -4.484 1 89.5 105 ASN A C 1
ATOM 880 O O . ASN A 1 105 ? -5.469 -6.809 -3.578 1 89.5 105 ASN A O 1
ATOM 884 N N . PHE A 1 106 ? -4.934 -5.789 -5.508 1 94.44 106 PHE A N 1
ATOM 885 C CA . PHE A 1 106 ? -3.779 -6.645 -5.758 1 94.44 106 PHE A CA 1
ATOM 886 C C . PHE A 1 106 ? -2.807 -6.594 -4.586 1 94.44 106 PHE A C 1
ATOM 888 O O . PHE A 1 106 ? -2.34 -7.633 -4.113 1 94.44 106 PHE A O 1
ATOM 895 N N . LYS A 1 107 ? -2.484 -5.5 -4.059 1 94.31 107 LYS A N 1
ATOM 896 C CA . LYS A 1 107 ? -1.585 -5.359 -2.918 1 94.31 107 LYS A CA 1
ATOM 897 C C . LYS A 1 107 ? -2.135 -6.082 -1.692 1 94.31 107 LYS A C 1
ATOM 899 O O . LYS A 1 107 ? -1.4 -6.789 -1 1 94.31 107 LYS A O 1
ATOM 904 N N . ALA A 1 108 ? -3.42 -5.926 -1.501 1 93.38 108 ALA A N 1
ATOM 905 C CA . ALA A 1 108 ? -4.055 -6.613 -0.381 1 93.38 108 ALA A CA 1
ATOM 906 C C . ALA A 1 108 ? -3.986 -8.125 -0.558 1 93.38 108 ALA A C 1
ATOM 908 O O . ALA A 1 108 ? -3.848 -8.867 0.419 1 93.38 108 ALA A O 1
ATOM 909 N N . THR A 1 109 ? -4.105 -8.539 -1.761 1 94.88 109 THR A N 1
ATOM 910 C CA . THR A 1 109 ? -4.035 -9.969 -2.051 1 94.88 109 THR A CA 1
ATOM 911 C C . THR A 1 109 ? -2.65 -10.516 -1.716 1 94.88 109 THR A C 1
ATOM 913 O O . THR A 1 109 ? -2.529 -11.578 -1.097 1 94.88 109 THR A O 1
ATOM 916 N N . ILE A 1 110 ? -1.585 -9.828 -2.145 1 96.19 110 ILE A N 1
ATOM 917 C CA . ILE A 1 110 ? -0.219 -10.219 -1.814 1 96.19 110 ILE A CA 1
ATOM 918 C C . ILE A 1 110 ? -0.061 -10.312 -0.299 1 96.19 110 ILE A C 1
ATOM 920 O O . ILE A 1 110 ? 0.466 -11.305 0.215 1 96.19 110 ILE A O 1
ATOM 924 N N . ARG A 1 111 ? -0.584 -9.336 0.342 1 95.31 111 ARG A N 1
ATOM 925 C CA . ARG A 1 111 ? -0.488 -9.258 1.796 1 95.31 111 ARG A CA 1
ATOM 926 C C . ARG A 1 111 ? -1.186 -10.438 2.457 1 95.31 111 ARG A C 1
ATOM 928 O O . ARG A 1 111 ? -0.625 -11.078 3.352 1 95.31 111 ARG A O 1
ATOM 935 N N . GLU A 1 112 ? -2.4 -10.672 2.045 1 93.5 112 GLU A N 1
ATOM 936 C CA . GLU A 1 112 ? -3.164 -11.789 2.592 1 93.5 112 GLU A CA 1
ATOM 937 C C . GLU A 1 112 ? -2.434 -13.117 2.387 1 93.5 112 GLU A C 1
ATOM 939 O O . GLU A 1 112 ? -2.422 -13.969 3.273 1 93.5 112 GLU A O 1
ATOM 944 N N . PHE A 1 113 ? -1.896 -13.242 1.273 1 94.25 113 PHE A N 1
ATOM 945 C CA . PHE A 1 113 ? -1.133 -14.445 0.969 1 94.25 113 PHE A CA 1
ATOM 946 C C . PHE A 1 113 ? 0.05 -14.594 1.918 1 94.25 113 PHE A C 1
ATOM 948 O O . PHE A 1 113 ? 0.267 -15.664 2.488 1 94.25 113 PHE A O 1
ATOM 955 N N . MET A 1 114 ? 0.813 -13.555 2.127 1 94 114 MET A N 1
ATOM 956 C CA . MET A 1 114 ? 1.963 -13.555 3.027 1 94 114 MET A CA 1
ATOM 957 C C . MET A 1 114 ? 1.535 -13.883 4.453 1 94 114 MET A C 1
ATOM 959 O O . MET A 1 114 ? 2.174 -14.695 5.129 1 94 114 MET A O 1
ATOM 963 N N . LEU A 1 115 ? 0.451 -13.297 4.871 1 94.62 115 LEU A N 1
ATOM 964 C CA . LEU A 1 115 ? -0.044 -13.516 6.227 1 94.62 115 LEU A CA 1
ATOM 965 C C . LEU A 1 115 ? -0.435 -14.977 6.426 1 94.62 115 LEU A C 1
ATOM 967 O O . LEU A 1 115 ? -0.197 -15.547 7.496 1 94.62 115 LEU A O 1
ATOM 971 N N . GLN A 1 116 ? -1.028 -15.531 5.422 1 91.94 116 GLN A N 1
ATOM 972 C CA . GLN A 1 116 ? -1.372 -16.938 5.496 1 91.94 116 GLN A CA 1
ATOM 973 C C . GLN A 1 116 ? -0.122 -17.812 5.641 1 91.94 116 GLN A C 1
ATOM 975 O O . GLN A 1 116 ? -0.114 -18.781 6.402 1 91.94 116 GLN A O 1
ATOM 980 N N . LEU A 1 117 ? 0.889 -17.469 4.879 1 89.44 117 LEU A N 1
ATOM 981 C CA . LEU A 1 117 ? 2.145 -18.203 4.98 1 89.44 117 LEU A CA 1
ATOM 982 C C . LEU A 1 117 ? 2.756 -18.047 6.371 1 89.44 117 LEU A C 1
ATOM 984 O O . LEU A 1 117 ? 3.236 -19.016 6.957 1 89.44 117 LEU A O 1
ATOM 988 N N . PHE A 1 118 ? 2.719 -16.828 6.945 1 90.62 118 PHE A N 1
ATOM 989 C CA . PHE A 1 118 ? 3.316 -16.531 8.242 1 90.62 118 PHE A CA 1
ATOM 990 C C . PHE A 1 118 ? 2.535 -17.219 9.359 1 90.62 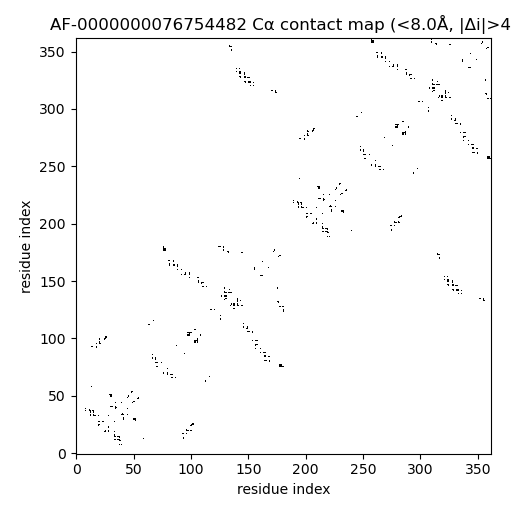118 PHE A C 1
ATOM 992 O O . PHE A 1 118 ? 3.115 -17.625 10.367 1 90.62 118 PHE A O 1
ATOM 999 N N . GLN A 1 119 ? 1.235 -17.297 9.188 1 89.94 119 GLN A N 1
ATOM 1000 C CA . GLN A 1 119 ? 0.385 -17.922 10.195 1 89.94 119 GLN A CA 1
ATOM 1001 C C . GLN A 1 119 ? 0.712 -19.406 10.344 1 89.94 119 GLN A C 1
ATOM 1003 O O . GLN A 1 119 ? 0.484 -20 11.398 1 89.94 119 GLN A O 1
ATOM 1008 N N . ARG A 1 120 ? 1.207 -20.016 9.352 1 86.19 120 ARG A N 1
ATOM 1009 C CA . ARG A 1 120 ? 1.534 -21.438 9.367 1 86.19 120 ARG A CA 1
ATOM 1010 C C . ARG A 1 120 ? 2.883 -21.672 10.039 1 86.19 120 ARG A C 1
ATOM 1012 O O . ARG A 1 120 ? 3.209 -22.812 10.391 1 86.19 120 ARG A O 1
ATOM 1019 N N . GLU A 1 121 ? 3.627 -20.625 10.297 1 84.94 121 GLU A N 1
ATOM 1020 C CA . GLU A 1 121 ? 4.965 -20.734 10.883 1 84.94 121 GLU A CA 1
ATOM 1021 C C . GLU A 1 121 ? 4.902 -20.781 12.406 1 84.94 121 GLU A C 1
ATOM 1023 O O . GLU A 1 121 ? 3.963 -20.266 13.008 1 84.94 121 GLU A O 1
ATOM 1028 N N . ASP A 1 122 ? 5.867 -21.484 12.891 1 89.19 122 ASP A N 1
ATOM 1029 C CA . ASP A 1 122 ? 6.039 -21.422 14.336 1 89.19 122 ASP A CA 1
ATOM 1030 C C . ASP A 1 122 ? 6.234 -19.984 14.805 1 89.19 122 ASP A C 1
ATOM 1032 O O . ASP A 1 122 ? 7.055 -19.25 14.25 1 89.19 122 ASP A O 1
ATOM 1036 N N . PRO A 1 123 ? 5.469 -19.609 15.805 1 91.81 123 PRO A N 1
ATOM 1037 C CA . PRO A 1 123 ? 5.547 -18.219 16.266 1 91.81 123 PRO A CA 1
ATOM 1038 C C . PRO A 1 123 ? 6.969 -17.812 16.641 1 91.81 123 PRO A C 1
ATOM 1040 O O . PRO A 1 123 ? 7.363 -16.672 16.406 1 91.81 123 PRO A O 1
ATOM 1043 N N . ALA A 1 124 ? 7.672 -18.719 17.188 1 92.62 124 ALA A N 1
ATOM 1044 C CA . ALA A 1 124 ? 9.039 -18.406 17.594 1 92.62 124 ALA A CA 1
ATOM 1045 C C . ALA A 1 124 ? 9.938 -18.172 16.375 1 92.62 124 ALA A C 1
ATOM 1047 O O . ALA A 1 124 ? 10.797 -17.297 16.391 1 92.62 124 ALA A O 1
ATOM 1048 N N . ASP A 1 125 ? 9.766 -18.906 15.312 1 90.25 125 ASP A N 1
ATOM 1049 C CA . ASP A 1 125 ? 10.523 -18.75 14.078 1 90.25 125 ASP A CA 1
ATOM 1050 C C . ASP A 1 125 ? 10.188 -17.438 13.391 1 90.25 125 ASP A C 1
ATOM 1052 O O . ASP A 1 125 ? 11.078 -16.734 12.891 1 90.25 125 ASP A O 1
ATOM 1056 N N . LEU A 1 126 ? 8.906 -17.172 13.375 1 92.5 126 LEU A N 1
ATOM 1057 C CA . LEU A 1 126 ? 8.469 -15.922 12.773 1 92.5 126 LEU A CA 1
ATOM 1058 C C . LEU A 1 126 ? 9.055 -14.727 13.523 1 92.5 126 LEU A C 1
ATOM 1060 O O . LEU A 1 126 ? 9.547 -13.773 12.906 1 92.5 126 LEU A O 1
ATOM 1064 N N . GLN A 1 127 ? 9.008 -14.812 14.859 1 94.31 127 GLN A N 1
ATOM 1065 C CA . GLN A 1 127 ? 9.562 -13.742 15.68 1 94.31 127 GLN A CA 1
ATOM 1066 C C . GLN A 1 127 ? 11.055 -13.555 15.422 1 94.31 127 GLN A C 1
ATOM 1068 O O . GLN A 1 127 ? 11.531 -12.422 15.32 1 94.31 127 GLN A O 1
ATOM 1073 N N . SER A 1 128 ? 11.766 -14.641 15.336 1 93.56 128 SER A N 1
ATOM 1074 C CA . SER A 1 128 ? 13.195 -14.594 15.055 1 93.56 128 SER A CA 1
ATOM 1075 C C . SER A 1 128 ? 13.469 -13.984 13.68 1 93.56 128 SER A C 1
ATOM 1077 O O . SER A 1 128 ? 14.367 -13.164 13.531 1 93.56 128 SER A O 1
ATOM 1079 N N . PHE A 1 129 ? 12.695 -14.352 12.695 1 93.12 129 PHE A N 1
ATOM 1080 C CA . PHE A 1 129 ? 12.805 -13.82 11.336 1 93.12 129 PHE A CA 1
ATOM 1081 C C . PHE A 1 129 ? 12.578 -12.32 11.32 1 93.12 129 PHE A C 1
ATOM 1083 O O . PHE A 1 129 ? 13.375 -11.57 10.758 1 93.12 129 PHE A O 1
ATOM 1090 N N . LEU A 1 130 ? 11.523 -11.93 11.953 1 95.44 130 LEU A N 1
ATOM 1091 C CA . LEU A 1 130 ? 11.172 -10.516 11.977 1 95.44 130 LEU A CA 1
ATOM 1092 C C . LEU A 1 130 ? 12.227 -9.711 12.727 1 95.44 130 LEU A C 1
ATOM 1094 O O . LEU A 1 130 ? 12.648 -8.648 12.258 1 95.44 130 LEU A O 1
ATOM 1098 N N . GLY A 1 131 ? 12.656 -10.195 13.875 1 95.19 131 GLY A N 1
ATOM 1099 C CA . GLY A 1 131 ? 13.641 -9.508 14.695 1 95.19 131 GLY A CA 1
ATOM 1100 C C . GLY A 1 131 ? 14.977 -9.336 14 1 95.19 131 GLY A C 1
ATOM 1101 O O . GLY A 1 131 ? 15.641 -8.312 14.156 1 95.19 131 GLY A O 1
ATOM 1102 N N . ARG A 1 132 ? 15.359 -10.281 13.195 1 94 132 ARG A N 1
ATOM 1103 C CA . ARG A 1 132 ? 16.625 -10.242 12.477 1 94 132 ARG A CA 1
ATOM 1104 C C . ARG A 1 132 ? 16.594 -9.219 11.352 1 94 132 ARG A C 1
ATOM 1106 O O . ARG A 1 132 ? 17.609 -8.578 11.047 1 94 132 ARG A O 1
ATOM 1113 N N . ASN A 1 133 ? 15.492 -9.102 10.758 1 95.38 133 ASN A N 1
ATOM 1114 C CA . ASN A 1 133 ? 15.367 -8.203 9.609 1 95.38 133 ASN A CA 1
ATOM 1115 C C . ASN A 1 133 ? 15.07 -6.773 10.055 1 95.38 133 ASN A C 1
ATOM 1117 O O . ASN A 1 133 ? 15.586 -5.816 9.477 1 95.38 133 ASN A O 1
ATOM 1121 N N . PHE A 1 134 ? 14.227 -6.703 11.078 1 97 134 PHE A N 1
ATOM 1122 C CA . PHE A 1 134 ? 13.82 -5.402 11.594 1 97 134 PHE A CA 1
ATOM 1123 C C . PHE A 1 134 ? 13.812 -5.406 13.117 1 97 134 PHE A C 1
ATOM 1125 O O . PHE A 1 134 ? 12.836 -5.836 13.742 1 97 134 PHE A O 1
ATOM 1132 N N . PRO A 1 135 ? 14.906 -4.891 13.711 1 96.25 135 PRO A N 1
ATOM 1133 C CA . PRO A 1 135 ? 15.008 -4.906 15.172 1 96.25 135 PRO A CA 1
ATOM 1134 C C . PRO A 1 135 ? 14.141 -3.834 15.836 1 96.25 135 PRO A C 1
ATOM 1136 O O . PRO A 1 135 ? 14.664 -2.947 16.516 1 96.25 135 PRO A O 1
ATOM 1139 N N . ILE A 1 136 ? 12.875 -3.844 15.625 1 97.81 136 ILE A N 1
ATOM 1140 C CA . ILE A 1 136 ? 11.805 -3.023 16.172 1 97.81 136 ILE A CA 1
ATOM 1141 C C . ILE A 1 136 ? 10.695 -3.922 16.719 1 97.81 136 ILE A C 1
ATOM 1143 O O . ILE A 1 136 ? 10.844 -5.145 16.75 1 97.81 136 ILE A O 1
ATOM 1147 N N . SER A 1 137 ? 9.617 -3.283 17.266 1 97.38 137 SER A N 1
ATOM 1148 C CA . SER A 1 137 ? 8.516 -4.094 17.781 1 97.38 137 SER A CA 1
ATOM 1149 C C . SER A 1 137 ? 7.98 -5.035 16.703 1 97.38 137 SER A C 1
ATOM 1151 O O . SER A 1 137 ? 7.992 -4.699 15.516 1 97.38 137 SER A O 1
ATOM 1153 N N . GLN A 1 138 ? 7.477 -6.184 17.078 1 96.62 138 GLN A N 1
ATOM 1154 C CA . GLN A 1 138 ? 7.039 -7.223 16.156 1 96.62 138 GLN A CA 1
ATOM 1155 C C . GLN A 1 138 ? 5.945 -6.707 15.227 1 96.62 138 GLN A C 1
ATOM 1157 O O . GLN A 1 138 ? 5.934 -7.027 14.031 1 96.62 138 GLN A O 1
ATOM 1162 N N . LYS A 1 139 ? 5.066 -5.965 15.82 1 97 139 LYS A N 1
ATOM 1163 C CA . LYS A 1 139 ? 3.949 -5.406 15.07 1 97 139 LYS A CA 1
ATOM 1164 C C . LYS A 1 139 ? 4.441 -4.609 13.867 1 97 139 LYS A C 1
ATOM 1166 O O . LYS A 1 139 ? 3.965 -4.812 12.742 1 97 139 LYS A O 1
ATOM 1171 N N . TYR A 1 140 ? 5.383 -3.775 14.039 1 98.31 140 TYR A N 1
ATOM 1172 C CA . TYR A 1 140 ? 5.898 -2.924 12.977 1 98.31 140 TYR A CA 1
ATOM 1173 C C . TYR A 1 140 ? 6.879 -3.686 12.094 1 98.31 140 TYR A C 1
ATOM 1175 O O . TYR A 1 140 ? 6.98 -3.42 10.891 1 98.31 140 TYR A O 1
ATOM 1183 N N . ALA A 1 141 ? 7.59 -4.648 12.711 1 98.31 141 ALA A N 1
ATOM 1184 C CA . ALA A 1 141 ? 8.477 -5.484 11.906 1 98.31 141 ALA A CA 1
ATOM 1185 C C . ALA A 1 141 ? 7.699 -6.27 10.859 1 98.31 141 ALA A C 1
ATOM 1187 O O . ALA A 1 141 ? 8.117 -6.359 9.703 1 98.31 141 ALA A O 1
ATOM 1188 N N . LEU A 1 142 ? 6.586 -6.848 11.273 1 97.75 142 LEU A N 1
ATOM 1189 C CA . LEU A 1 142 ? 5.719 -7.551 10.336 1 97.75 142 LEU A CA 1
ATOM 1190 C C . LEU A 1 142 ? 5.23 -6.613 9.234 1 97.75 142 LEU A C 1
ATOM 1192 O O . LEU A 1 142 ? 5.262 -6.973 8.055 1 97.75 142 LEU A O 1
ATOM 1196 N N . GLU A 1 143 ? 4.84 -5.414 9.578 1 98.38 143 GLU A N 1
ATOM 1197 C CA . GLU A 1 143 ? 4.379 -4.426 8.602 1 98.38 143 GLU A CA 1
ATOM 1198 C C . GLU A 1 143 ? 5.48 -4.078 7.605 1 98.38 143 GLU A C 1
ATOM 1200 O O . GLU A 1 143 ? 5.215 -3.92 6.41 1 98.38 143 GLU A O 1
ATOM 1205 N N . CYS A 1 144 ? 6.66 -3.963 8.086 1 98.5 144 CYS A N 1
ATOM 1206 C CA . CYS A 1 144 ? 7.777 -3.643 7.207 1 98.5 144 CYS A CA 1
ATOM 1207 C C . CYS A 1 144 ? 7.988 -4.742 6.172 1 98.5 144 CYS A C 1
ATOM 1209 O O . CYS A 1 144 ? 8.086 -4.461 4.977 1 98.5 144 CYS A O 1
ATOM 1211 N N . VAL A 1 145 ? 7.996 -6 6.613 1 97.5 145 VAL A N 1
ATOM 1212 C CA . VAL A 1 145 ? 8.18 -7.117 5.691 1 97.5 145 VAL A CA 1
ATOM 1213 C C . VAL A 1 145 ? 7.055 -7.133 4.66 1 97.5 145 VAL A C 1
ATOM 1215 O O . VAL A 1 145 ? 7.305 -7.219 3.457 1 97.5 145 VAL A O 1
ATOM 1218 N N . LEU A 1 146 ? 5.832 -7.043 5.129 1 97.81 146 LEU A N 1
ATOM 1219 C CA . LEU A 1 146 ? 4.672 -7.074 4.242 1 97.81 146 LEU A CA 1
ATOM 1220 C C . LEU A 1 146 ? 4.73 -5.93 3.236 1 97.81 146 LEU A C 1
ATOM 1222 O O . LEU A 1 146 ? 4.477 -6.129 2.047 1 97.81 146 LEU A O 1
ATOM 1226 N N . SER A 1 147 ? 5.055 -4.754 3.689 1 98.06 147 SER A N 1
ATOM 1227 C CA . SER A 1 147 ? 5.086 -3.572 2.83 1 98.06 147 SER A CA 1
ATOM 1228 C C . SER A 1 147 ? 6.152 -3.705 1.748 1 98.06 147 SER A C 1
ATOM 1230 O O . SER A 1 147 ? 5.926 -3.324 0.598 1 98.06 147 SER A O 1
ATOM 1232 N N . LEU A 1 148 ? 7.281 -4.191 2.139 1 98.25 148 LEU A N 1
ATOM 1233 C CA . LEU A 1 148 ? 8.375 -4.336 1.181 1 98.25 148 LEU A CA 1
ATOM 1234 C C . LEU A 1 148 ? 8.016 -5.355 0.102 1 98.25 148 LEU A C 1
ATOM 1236 O O . LEU A 1 148 ? 8.227 -5.105 -1.087 1 98.25 148 LEU A O 1
ATOM 1240 N N . VAL A 1 149 ? 7.469 -6.488 0.511 1 97.12 149 VAL A N 1
ATOM 1241 C CA . VAL A 1 149 ? 7.098 -7.52 -0.455 1 97.12 149 VAL A CA 1
ATOM 1242 C C . VAL A 1 149 ? 6.008 -6.988 -1.382 1 97.12 149 VAL A C 1
ATOM 1244 O O . VAL A 1 149 ? 6.105 -7.113 -2.604 1 97.12 149 VAL A O 1
ATOM 1247 N N . GLU A 1 150 ? 5.031 -6.371 -0.819 1 97.38 150 GLU A N 1
ATOM 1248 C CA . GLU A 1 150 ? 3.965 -5.75 -1.604 1 97.38 150 GLU A CA 1
ATOM 1249 C C . GLU A 1 150 ? 4.531 -4.766 -2.619 1 97.38 150 GLU A C 1
ATOM 1251 O O . GLU A 1 150 ? 4.172 -4.805 -3.799 1 97.38 150 GLU A O 1
ATOM 1256 N N . GLY A 1 151 ? 5.32 -3.896 -2.105 1 97.88 151 GLY A N 1
ATOM 1257 C CA . GLY A 1 151 ? 5.855 -2.838 -2.945 1 97.88 151 GLY A CA 1
ATOM 1258 C C . GLY A 1 151 ? 6.699 -3.357 -4.098 1 97.88 151 GLY A C 1
ATOM 1259 O O . GLY A 1 151 ? 6.527 -2.932 -5.238 1 97.88 151 GLY A O 1
ATOM 1260 N N . ILE A 1 152 ? 7.602 -4.285 -3.822 1 98.38 152 ILE A N 1
ATOM 1261 C CA . ILE A 1 152 ? 8.531 -4.793 -4.824 1 98.38 152 ILE A CA 1
ATOM 1262 C C . ILE A 1 152 ? 7.766 -5.609 -5.867 1 98.38 152 ILE A C 1
ATOM 1264 O O . ILE A 1 152 ? 7.938 -5.398 -7.07 1 98.38 152 ILE A O 1
ATOM 1268 N N . ILE A 1 153 ? 6.863 -6.496 -5.438 1 98.19 153 ILE A N 1
ATOM 1269 C CA . ILE A 1 153 ? 6.121 -7.336 -6.371 1 98.19 153 ILE A CA 1
ATOM 1270 C C . ILE A 1 153 ? 5.188 -6.473 -7.215 1 98.19 153 ILE A C 1
ATOM 1272 O O . ILE A 1 153 ? 5.102 -6.648 -8.43 1 98.19 153 ILE A O 1
ATOM 1276 N N . ASN A 1 154 ? 4.496 -5.586 -6.574 1 97.44 154 ASN A N 1
ATOM 1277 C CA . ASN A 1 154 ? 3.586 -4.715 -7.312 1 97.44 154 ASN A CA 1
ATOM 1278 C C . ASN A 1 154 ? 4.328 -3.879 -8.352 1 97.44 154 ASN A C 1
ATOM 1280 O O . ASN A 1 154 ? 3.863 -3.73 -9.484 1 97.44 154 ASN A O 1
ATOM 1284 N N . LEU A 1 155 ? 5.422 -3.299 -7.941 1 97.94 155 LEU A N 1
ATOM 1285 C CA . LEU A 1 155 ? 6.203 -2.506 -8.883 1 97.94 155 LEU A CA 1
ATOM 1286 C C . LEU A 1 155 ? 6.703 -3.367 -10.039 1 97.94 155 LEU A C 1
ATOM 1288 O O . LEU A 1 155 ? 6.625 -2.959 -11.203 1 97.94 155 LEU A O 1
ATOM 1292 N N . TRP A 1 156 ? 7.215 -4.547 -9.719 1 98.5 156 TRP A N 1
ATOM 1293 C CA . TRP A 1 156 ? 7.719 -5.473 -10.727 1 98.5 156 TRP A CA 1
ATOM 1294 C C . TRP A 1 156 ? 6.641 -5.805 -11.75 1 98.5 156 TRP A C 1
ATOM 1296 O O . TRP A 1 156 ? 6.844 -5.637 -12.953 1 98.5 156 TRP A O 1
ATOM 1306 N N . VAL A 1 157 ? 5.492 -6.152 -11.297 1 97.75 157 VAL A N 1
ATOM 1307 C CA . VAL A 1 157 ? 4.391 -6.582 -12.148 1 97.75 157 VAL A CA 1
ATOM 1308 C C . VAL A 1 157 ? 3.857 -5.395 -12.938 1 97.75 157 VAL A C 1
ATOM 1310 O O . VAL A 1 157 ? 3.668 -5.484 -14.156 1 97.75 157 VAL A O 1
ATOM 1313 N N . SER A 1 158 ? 3.717 -4.27 -12.352 1 95.75 158 SER A N 1
ATOM 1314 C CA . SER A 1 158 ? 3.086 -3.117 -12.984 1 95.75 158 SER A CA 1
ATOM 1315 C C . SER A 1 158 ? 4.02 -2.467 -14 1 95.75 158 SER A C 1
ATOM 1317 O O . SER A 1 158 ? 3.57 -1.728 -14.883 1 95.75 158 SER A O 1
ATOM 1319 N N . SER A 1 159 ? 5.297 -2.729 -13.82 1 96.31 159 SER A N 1
ATOM 1320 C CA . SER A 1 159 ? 6.254 -2.098 -14.727 1 96.31 159 SER A CA 1
ATOM 1321 C C . SER A 1 159 ? 6.652 -3.045 -15.859 1 96.31 159 SER A C 1
ATOM 1323 O O . SER A 1 159 ? 7.695 -2.857 -16.484 1 96.31 159 SER A O 1
ATOM 1325 N N . GLY A 1 160 ? 5.906 -4.055 -16.016 1 95.19 160 GLY A N 1
ATOM 1326 C CA . GLY A 1 160 ? 6.086 -4.906 -17.172 1 95.19 160 GLY A CA 1
ATOM 1327 C C . GLY A 1 160 ? 6.895 -6.156 -16.891 1 95.19 160 GLY A C 1
ATOM 1328 O O . GLY A 1 160 ? 7.273 -6.887 -17.797 1 95.19 160 GLY A O 1
ATOM 1329 N N . ALA A 1 161 ? 7.25 -6.355 -15.602 1 97.31 161 ALA A N 1
ATOM 1330 C CA . ALA A 1 161 ? 8.039 -7.512 -15.188 1 97.31 161 ALA A CA 1
ATOM 1331 C C . ALA A 1 161 ? 9.297 -7.648 -16.047 1 97.31 161 ALA A C 1
ATOM 1333 O O . ALA A 1 161 ? 9.586 -8.734 -16.562 1 97.31 161 ALA A O 1
ATOM 1334 N N . LYS A 1 162 ? 10.031 -6.574 -16.234 1 97.19 162 LYS A N 1
ATOM 1335 C CA . LYS A 1 162 ? 11.195 -6.523 -17.109 1 97.19 162 LYS A CA 1
ATOM 1336 C C . LYS A 1 162 ? 12.375 -7.281 -16.5 1 97.19 162 LYS A C 1
ATOM 1338 O O . LYS A 1 162 ? 13.148 -7.906 -17.234 1 97.19 162 LYS A O 1
ATOM 1343 N N . GLU A 1 163 ? 12.539 -7.258 -15.172 1 98 163 GLU A N 1
ATOM 1344 C CA . GLU A 1 163 ? 13.594 -7.996 -14.477 1 98 163 GLU A CA 1
ATOM 1345 C C . GLU A 1 163 ? 13.297 -9.492 -14.461 1 98 163 GLU A C 1
ATOM 1347 O O . GLU A 1 163 ? 12.133 -9.898 -14.406 1 98 163 GLU A O 1
ATOM 1352 N N . SER A 1 164 ? 14.32 -10.305 -14.492 1 97.44 164 SER A N 1
ATOM 1353 C CA . SER A 1 164 ? 14.141 -11.75 -14.352 1 97.44 164 SER A CA 1
ATOM 1354 C C . SER A 1 164 ? 13.789 -12.125 -12.914 1 97.44 164 SER A C 1
ATOM 1356 O O . SER A 1 164 ? 14.039 -11.352 -11.984 1 97.44 164 SER A O 1
ATOM 1358 N N . PRO A 1 165 ? 13.156 -13.297 -12.758 1 96.94 165 PRO A N 1
ATOM 1359 C CA . PRO A 1 165 ? 12.906 -13.789 -11.398 1 96.94 165 PRO A CA 1
ATOM 1360 C C . PRO A 1 165 ? 14.164 -13.805 -10.531 1 96.94 165 PRO A C 1
ATOM 1362 O O . PRO A 1 165 ? 14.109 -13.477 -9.344 1 96.94 165 PRO A O 1
ATOM 1365 N N . GLN A 1 166 ? 15.305 -14.094 -11.125 1 95.56 166 GLN A N 1
ATOM 1366 C CA . GLN A 1 166 ? 16.562 -14.117 -10.398 1 95.56 166 GLN A CA 1
ATOM 1367 C C . GLN A 1 166 ? 16.969 -12.719 -9.945 1 95.56 166 GLN A C 1
ATOM 1369 O O . GLN A 1 166 ? 17.469 -12.539 -8.828 1 95.56 166 GLN A O 1
ATOM 1374 N N . GLU A 1 167 ? 16.766 -11.758 -10.781 1 97.12 167 GLU A N 1
ATOM 1375 C CA . GLU A 1 167 ? 17.062 -10.375 -10.414 1 97.12 167 GLU A CA 1
ATOM 1376 C C . GLU A 1 167 ? 16.188 -9.906 -9.258 1 97.12 167 GLU A C 1
ATOM 1378 O O . GLU A 1 167 ? 16.656 -9.234 -8.344 1 97.12 167 GLU A O 1
ATOM 1383 N N . ILE A 1 168 ? 14.914 -10.266 -9.297 1 97.56 168 ILE A N 1
ATOM 1384 C CA . ILE A 1 168 ? 13.992 -9.891 -8.234 1 97.56 168 ILE A CA 1
ATOM 1385 C C . ILE A 1 168 ? 14.383 -10.602 -6.938 1 97.56 168 ILE A C 1
ATOM 1387 O O . ILE A 1 168 ? 14.352 -10 -5.859 1 97.56 168 ILE A O 1
ATOM 1391 N N . ARG A 1 169 ? 14.703 -11.875 -7.074 1 94.44 169 ARG A N 1
ATOM 1392 C CA . ARG A 1 169 ? 15.188 -12.609 -5.91 1 94.44 169 ARG A CA 1
ATOM 1393 C C . ARG A 1 169 ? 16.406 -11.906 -5.297 1 94.44 169 ARG A C 1
ATOM 1395 O O . ARG A 1 169 ? 16.516 -11.805 -4.07 1 94.44 169 ARG A O 1
ATOM 1402 N N . ASP A 1 170 ? 17.344 -11.461 -6.117 1 95.25 170 ASP A N 1
ATOM 1403 C CA . ASP A 1 170 ? 18.531 -10.766 -5.648 1 95.25 170 ASP A CA 1
ATOM 1404 C C . ASP A 1 170 ? 18.156 -9.461 -4.938 1 95.25 170 ASP A C 1
ATOM 1406 O O . ASP A 1 170 ? 18.781 -9.094 -3.941 1 95.25 170 ASP A O 1
ATOM 1410 N N . ILE A 1 171 ? 17.203 -8.766 -5.457 1 97 171 ILE A N 1
ATOM 1411 C CA . ILE A 1 171 ? 16.688 -7.559 -4.809 1 97 171 ILE A CA 1
ATOM 1412 C C . ILE A 1 171 ? 16.156 -7.902 -3.42 1 97 171 ILE A C 1
ATOM 1414 O O . ILE A 1 171 ? 16.531 -7.266 -2.432 1 97 171 ILE A O 1
ATOM 1418 N N . PHE A 1 172 ? 15.32 -8.945 -3.379 1 95.94 172 PHE A N 1
ATOM 1419 C CA . PHE A 1 172 ? 14.766 -9.359 -2.094 1 95.94 172 PHE A CA 1
ATOM 1420 C C . PHE A 1 172 ? 15.883 -9.727 -1.12 1 95.94 172 PHE A C 1
ATOM 1422 O O . PHE A 1 172 ? 15.812 -9.383 0.062 1 95.94 172 PHE A O 1
ATOM 1429 N N . SER A 1 173 ? 16.906 -10.398 -1.587 1 93.06 173 SER A N 1
ATOM 1430 C CA . SER A 1 173 ? 17.969 -10.867 -0.717 1 93.06 173 SER A CA 1
ATOM 1431 C C . SER A 1 173 ? 18.719 -9.703 -0.078 1 93.06 173 SER A C 1
ATOM 1433 O O . SER A 1 173 ? 19.312 -9.852 0.992 1 93.06 173 SER A O 1
ATOM 1435 N N . LYS A 1 174 ? 18.672 -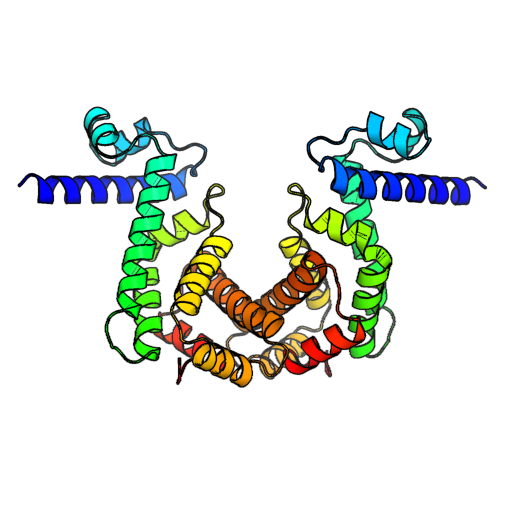8.547 -0.717 1 95.25 174 LYS A N 1
ATOM 1436 C CA . LYS A 1 174 ? 19.375 -7.363 -0.217 1 95.25 174 LYS A CA 1
ATOM 1437 C C . LYS A 1 174 ? 18.484 -6.562 0.732 1 95.25 174 LYS A C 1
ATOM 1439 O O . LYS A 1 174 ? 18.969 -5.695 1.46 1 95.25 174 LYS A O 1
ATOM 1444 N N . VAL A 1 175 ? 17.188 -6.898 0.726 1 95.56 175 VAL A N 1
ATOM 1445 C CA . VAL A 1 175 ? 16.25 -6.074 1.465 1 95.56 175 VAL A CA 1
ATOM 1446 C C . VAL A 1 175 ? 15.711 -6.852 2.666 1 95.56 175 VAL A C 1
ATOM 1448 O O . VAL A 1 175 ? 15.438 -6.27 3.719 1 95.56 175 VAL A O 1
ATOM 1451 N N . ILE A 1 176 ? 15.5 -8.094 2.473 1 94.31 176 ILE A N 1
ATOM 1452 C CA . ILE A 1 176 ? 14.992 -9 3.496 1 94.31 176 ILE A CA 1
ATOM 1453 C C . ILE A 1 176 ? 15.836 -10.273 3.518 1 94.31 176 ILE A C 1
ATOM 1455 O O . ILE A 1 176 ? 16.031 -10.914 2.48 1 94.31 176 ILE A O 1
ATOM 1459 N N . ASP A 1 177 ? 16.328 -10.641 4.59 1 90 177 ASP A N 1
ATOM 1460 C CA . ASP A 1 177 ? 17.047 -11.898 4.746 1 90 177 ASP A CA 1
ATOM 1461 C C . ASP A 1 177 ? 16.078 -13.047 5.016 1 90 177 ASP A C 1
ATOM 1463 O O . ASP A 1 177 ? 15.672 -13.273 6.16 1 90 177 ASP A O 1
ATOM 1467 N N . PHE A 1 178 ? 15.844 -13.859 4.008 1 81.56 178 PHE A N 1
ATOM 1468 C CA . PHE A 1 178 ? 14.898 -14.961 4.121 1 81.56 178 PHE A CA 1
ATOM 1469 C C . PHE A 1 178 ? 15.609 -16.25 4.5 1 81.56 178 PHE A C 1
ATOM 1471 O O . PHE A 1 178 ? 15.016 -17.328 4.465 1 81.56 178 PHE A O 1
ATOM 1478 N N . THR A 1 179 ? 17.016 -16.344 4.617 1 69.88 179 THR A N 1
ATOM 1479 C CA . THR A 1 179 ? 17.875 -17.5 4.773 1 69.88 179 THR A CA 1
ATOM 1480 C C . THR A 1 179 ? 17.344 -18.422 5.875 1 69.88 179 THR A C 1
ATOM 1482 O O . THR A 1 179 ? 17.406 -19.641 5.754 1 69.88 179 THR A O 1
ATOM 1485 N N . ASN A 1 180 ? 16.594 -18.047 6.82 1 63.59 180 ASN A N 1
ATOM 1486 C CA . ASN A 1 180 ? 16.109 -18.922 7.883 1 63.59 180 ASN A CA 1
ATOM 1487 C C . ASN A 1 180 ? 14.586 -18.875 7.996 1 63.59 180 ASN A C 1
ATOM 1489 O O . ASN A 1 180 ? 14.031 -19.172 9.055 1 63.59 180 ASN A O 1
ATOM 1493 N N . TRP A 1 181 ? 14.094 -18.562 6.949 1 65.94 181 TRP A N 1
ATOM 1494 C CA . TRP A 1 181 ? 12.633 -18.656 6.938 1 65.94 181 TRP A CA 1
ATOM 1495 C C . TRP A 1 181 ? 12.172 -19.891 6.18 1 65.94 181 TRP A C 1
ATOM 1497 O O . TRP A 1 181 ? 12.734 -20.234 5.137 1 65.94 181 TRP A O 1
ATOM 1507 N N . MET B 1 1 ? -11.828 40.688 11.906 1 60.81 1 MET B N 1
ATOM 1508 C CA . MET B 1 1 ? -13.086 40.062 12.336 1 60.81 1 MET B CA 1
ATOM 1509 C C . MET B 1 1 ? -13.57 39.062 11.32 1 60.81 1 MET B C 1
ATOM 1511 O O . MET B 1 1 ? -13.93 37.938 11.688 1 60.81 1 MET B O 1
ATOM 1515 N N . THR B 1 2 ? -13.531 39.344 10.008 1 58.44 2 THR B N 1
ATOM 1516 C CA . THR B 1 2 ? -13.961 38.469 8.914 1 58.44 2 THR B CA 1
ATOM 1517 C C . THR B 1 2 ? -13.039 37.281 8.781 1 58.44 2 THR B C 1
ATOM 1519 O O . THR B 1 2 ? -13.508 36.156 8.633 1 58.44 2 THR B O 1
ATOM 1522 N N . GLN B 1 3 ? -11.781 37.531 8.984 1 60.62 3 GLN B N 1
ATOM 1523 C CA . GLN B 1 3 ? -10.805 36.438 8.844 1 60.62 3 GLN B CA 1
ATOM 1524 C C . 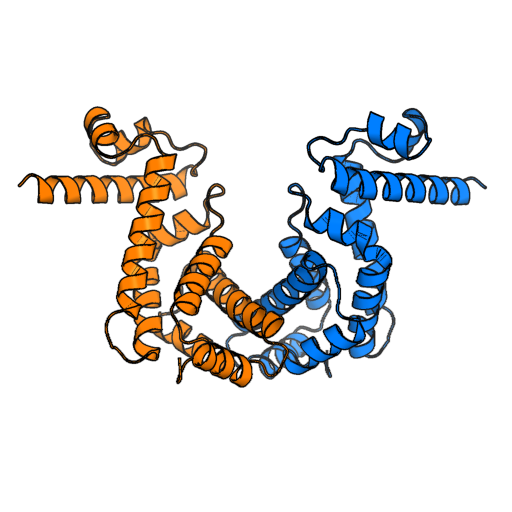GLN B 1 3 ? -10.93 35.438 9.992 1 60.62 3 GLN B C 1
ATOM 1526 O O . GLN B 1 3 ? -10.859 34.25 9.781 1 60.62 3 GLN B O 1
ATOM 1531 N N . LYS B 1 4 ? -10.977 35.969 11.203 1 63.38 4 LYS B N 1
ATOM 1532 C CA . LYS B 1 4 ? -11.141 35.125 12.391 1 63.38 4 LYS B CA 1
ATOM 1533 C C . LYS B 1 4 ? -12.406 34.281 12.289 1 63.38 4 LYS B C 1
ATOM 1535 O O . LYS B 1 4 ? -12.406 33.125 12.664 1 63.38 4 LYS B O 1
ATOM 1540 N N . ARG B 1 5 ? -13.406 34.938 11.859 1 68.81 5 ARG B N 1
ATOM 1541 C CA . ARG B 1 5 ? -14.68 34.25 11.719 1 68.81 5 ARG B CA 1
ATOM 1542 C C . ARG B 1 5 ? -14.57 33.125 10.703 1 68.81 5 ARG B C 1
ATOM 1544 O O . ARG B 1 5 ? -15.133 32.031 10.914 1 68.81 5 ARG B O 1
ATOM 1551 N N . GLN B 1 6 ? -13.828 33.344 9.609 1 72.94 6 GLN B N 1
ATOM 1552 C CA . GLN B 1 6 ? -13.625 32.312 8.586 1 72.94 6 GLN B CA 1
ATOM 1553 C C . GLN B 1 6 ? -12.844 31.125 9.141 1 72.94 6 GLN B C 1
ATOM 1555 O O . GLN B 1 6 ? -13.164 29.969 8.844 1 72.94 6 GLN B O 1
ATOM 1560 N N . THR B 1 7 ? -11.914 31.531 9.977 1 77.25 7 THR B N 1
ATOM 1561 C CA . THR B 1 7 ? -11.102 30.469 10.57 1 77.25 7 THR B CA 1
ATOM 1562 C C . THR B 1 7 ? -11.922 29.641 11.547 1 77.25 7 THR B C 1
ATOM 1564 O O . THR B 1 7 ? -11.773 28.406 11.594 1 77.25 7 THR B O 1
ATOM 1567 N N . GLN B 1 8 ? -12.797 30.297 12.242 1 84.44 8 GLN B N 1
ATOM 1568 C CA . GLN B 1 8 ? -13.641 29.578 13.195 1 84.44 8 GLN B CA 1
ATOM 1569 C C . GLN B 1 8 ? -14.625 28.672 12.477 1 84.44 8 GLN B C 1
ATOM 1571 O O . GLN B 1 8 ? -14.875 27.547 12.922 1 84.44 8 GLN B O 1
ATOM 1576 N N . THR B 1 9 ? -15.109 29.203 11.398 1 88 9 THR B N 1
ATOM 1577 C CA . THR B 1 9 ? -16.047 28.422 10.602 1 88 9 THR B CA 1
ATOM 1578 C C . THR B 1 9 ? -15.383 27.172 10.039 1 88 9 THR B C 1
ATOM 1580 O O . THR B 1 9 ? -15.922 26.062 10.148 1 88 9 THR B O 1
ATOM 1583 N N . LYS B 1 10 ? -14.203 27.375 9.5 1 89.81 10 LYS B N 1
ATOM 1584 C CA . LYS B 1 10 ? -13.484 26.25 8.914 1 89.81 10 LYS B CA 1
ATOM 1585 C C . LYS B 1 10 ? -13.148 25.203 9.969 1 89.81 10 LYS B C 1
ATOM 1587 O O . LYS B 1 10 ? -13.258 24 9.703 1 89.81 10 LYS B O 1
ATOM 1592 N N . ALA B 1 11 ? -12.812 25.688 11.102 1 92.44 11 ALA B N 1
ATOM 1593 C CA . ALA B 1 11 ? -12.484 24.766 12.195 1 92.44 11 ALA B CA 1
ATOM 1594 C C . ALA B 1 11 ? -13.719 23.984 12.633 1 92.44 11 ALA B C 1
ATOM 1596 O O . ALA B 1 11 ? -13.625 22.781 12.906 1 92.44 11 ALA B O 1
ATOM 1597 N N . ALA B 1 12 ? -14.773 24.688 12.68 1 94 12 ALA B N 1
ATOM 1598 C CA . ALA B 1 12 ? -16.016 24.031 13.078 1 94 12 ALA B CA 1
ATOM 1599 C C . ALA B 1 12 ? -16.438 22.984 12.055 1 94 12 ALA B C 1
ATOM 1601 O O . ALA B 1 12 ? -16.859 21.891 12.43 1 94 12 ALA B O 1
ATOM 1602 N N . ILE B 1 13 ? -16.266 23.297 10.875 1 94.44 13 ILE B N 1
ATOM 1603 C CA . ILE B 1 13 ? -16.641 22.375 9.805 1 94.44 13 ILE B CA 1
ATOM 1604 C C . ILE B 1 13 ? -15.703 21.172 9.812 1 94.44 13 ILE B C 1
ATOM 1606 O O . ILE B 1 13 ? -16.141 20.031 9.633 1 94.44 13 ILE B O 1
ATOM 1610 N N . LYS B 1 14 ? -14.453 21.438 9.992 1 93.81 14 LYS B N 1
ATOM 1611 C CA . LYS B 1 14 ? -13.492 20.344 10.055 1 93.81 14 LYS B CA 1
ATOM 1612 C C . LYS B 1 14 ? -13.82 19.391 11.203 1 93.81 14 LYS B C 1
ATOM 1614 O O . LYS B 1 14 ? -13.773 18.172 11.039 1 93.81 14 LYS B O 1
ATOM 1619 N N . THR B 1 15 ? -14.164 19.984 12.312 1 95.19 15 THR B N 1
ATOM 1620 C CA . THR B 1 15 ? -14.539 19.172 13.469 1 95.19 15 THR B CA 1
ATOM 1621 C C . THR B 1 15 ? -15.789 18.359 13.18 1 95.19 15 THR B C 1
ATOM 1623 O O . THR B 1 15 ? -15.844 17.172 13.477 1 95.19 15 THR B O 1
ATOM 1626 N N . ALA B 1 16 ? -16.719 19 12.609 1 96.06 16 ALA B N 1
ATOM 1627 C CA . ALA B 1 16 ? -17.953 18.312 12.242 1 96.06 16 ALA B CA 1
ATOM 1628 C C . ALA B 1 16 ? -17.688 17.172 11.258 1 96.06 16 ALA B C 1
ATOM 1630 O O . ALA B 1 16 ? -18.219 16.078 11.414 1 96.06 16 ALA B O 1
ATOM 1631 N N . LEU B 1 17 ? -16.891 17.484 10.266 1 94.19 17 LEU B N 1
ATOM 1632 C CA . LEU B 1 17 ? -16.531 16.469 9.281 1 94.19 17 LEU B CA 1
ATOM 1633 C C . LEU B 1 17 ? -15.852 15.273 9.953 1 94.19 17 LEU B C 1
ATOM 1635 O O . LEU B 1 17 ? -16.188 14.125 9.656 1 94.19 17 LEU B O 1
ATOM 1639 N N . THR B 1 18 ? -14.938 15.539 10.828 1 94.44 18 THR B N 1
ATOM 1640 C CA . THR B 1 18 ? -14.195 14.508 11.531 1 94.44 18 THR B CA 1
ATOM 1641 C C . THR B 1 18 ? -15.141 13.586 12.297 1 94.44 18 THR B C 1
ATOM 1643 O O . THR B 1 18 ? -15.031 12.359 12.203 1 94.44 18 THR B O 1
ATOM 1646 N N . GLN B 1 19 ? -16.047 14.164 12.961 1 95 19 GLN B N 1
ATOM 1647 C CA . GLN B 1 19 ? -17.016 13.406 13.742 1 95 19 GLN B CA 1
ATOM 1648 C C . GLN B 1 19 ? -17.922 12.57 12.836 1 95 19 GLN B C 1
ATOM 1650 O O . GLN B 1 19 ? -18.125 11.383 13.078 1 95 19 GLN B O 1
ATOM 1655 N N . LEU B 1 20 ? -18.375 13.156 11.82 1 95.06 20 LEU B N 1
ATOM 1656 C CA . LEU B 1 20 ? -19.312 12.492 10.922 1 95.06 20 LEU B CA 1
ATOM 1657 C C . LEU B 1 20 ? -18.625 11.383 10.141 1 95.06 20 LEU B C 1
ATOM 1659 O O . LEU B 1 20 ? -19.25 10.352 9.844 1 95.06 20 LEU B O 1
ATOM 1663 N N . LEU B 1 21 ? -17.391 11.555 9.766 1 92.62 21 LEU B N 1
ATOM 1664 C CA . LEU B 1 21 ? -16.641 10.516 9.086 1 92.62 21 LEU B CA 1
ATOM 1665 C C . LEU B 1 21 ? -16.547 9.258 9.945 1 92.62 21 LEU B C 1
ATOM 1667 O O . LEU B 1 21 ? -16.656 8.141 9.438 1 92.62 21 LEU B O 1
ATOM 1671 N N . GLN B 1 22 ? -16.438 9.461 11.203 1 90.5 22 GLN B N 1
ATOM 1672 C CA . GLN B 1 22 ? -16.297 8.344 12.133 1 90.5 22 GLN B CA 1
ATOM 1673 C C . GLN B 1 22 ? -17.656 7.703 12.422 1 90.5 22 GLN B C 1
ATOM 1675 O O . GLN B 1 22 ? -17.734 6.492 12.641 1 90.5 22 GLN B O 1
ATOM 1680 N N . GLU B 1 23 ? -18.672 8.469 12.367 1 92.75 23 GLU B N 1
ATOM 1681 C CA . GLU B 1 23 ? -20 8 12.75 1 92.75 23 GLU B CA 1
ATOM 1682 C C . GLU B 1 23 ? -20.703 7.312 11.586 1 92.75 23 GLU B C 1
ATOM 1684 O O . GLU B 1 23 ? -21.266 6.227 11.75 1 92.75 23 GLU B O 1
ATOM 1689 N N . VAL B 1 24 ? -20.641 7.973 10.344 1 92.25 24 VAL B N 1
ATOM 1690 C CA . VAL B 1 24 ? -21.5 7.465 9.281 1 92.25 24 VAL B CA 1
ATOM 1691 C C . VAL B 1 24 ? -20.688 7.227 8.016 1 92.25 24 VAL B C 1
ATOM 1693 O O . VAL B 1 24 ? -21.141 6.582 7.078 1 92.25 24 VAL B O 1
ATOM 1696 N N . GLY B 1 25 ? -19.438 7.723 8.031 1 91.12 25 GLY B N 1
ATOM 1697 C CA . GLY B 1 25 ? -18.609 7.559 6.844 1 91.12 25 GLY B CA 1
ATOM 1698 C C . GLY B 1 25 ? -18.844 8.641 5.809 1 91.12 25 GLY B C 1
ATOM 1699 O O . GLY B 1 25 ? -19.844 9.352 5.852 1 91.12 25 GLY B O 1
ATOM 1700 N N . PHE B 1 26 ? -18 8.727 4.883 1 91.94 26 PHE B N 1
ATOM 1701 C CA . PHE B 1 26 ? -17.969 9.828 3.92 1 91.94 26 PHE B CA 1
ATOM 1702 C C . PHE B 1 26 ? -19.156 9.727 2.955 1 91.94 26 PHE B C 1
ATOM 1704 O O . PHE B 1 26 ? -19.75 10.734 2.594 1 91.94 26 PHE B O 1
ATOM 1711 N N . GLU B 1 27 ? -19.406 8.531 2.492 1 90.06 27 GLU B N 1
ATOM 1712 C CA . GLU B 1 27 ? -20.438 8.336 1.48 1 90.06 27 GLU B CA 1
ATOM 1713 C C . GLU B 1 27 ? -21.812 8.781 1.997 1 90.06 27 GLU B C 1
ATOM 1715 O O . GLU B 1 27 ? -22.609 9.352 1.249 1 90.06 27 GLU B O 1
ATOM 1720 N N . GLN B 1 28 ? -22.016 8.609 3.201 1 93 28 GLN B N 1
ATOM 1721 C CA . GLN B 1 28 ? -23.344 8.812 3.754 1 93 28 GLN B CA 1
ATOM 1722 C C . GLN B 1 28 ? -23.5 10.219 4.328 1 93 28 GLN B C 1
ATOM 1724 O O . GLN B 1 28 ? -24.625 10.719 4.465 1 93 28 GLN B O 1
ATOM 1729 N N . LEU B 1 29 ? -22.406 10.812 4.754 1 94.56 29 LEU B N 1
ATOM 1730 C CA . LEU B 1 29 ? -22.531 12.133 5.375 1 94.56 29 LEU B CA 1
ATOM 1731 C C . LEU B 1 29 ? -23 13.164 4.359 1 94.56 29 LEU B C 1
ATOM 1733 O O . LEU B 1 29 ? -22.625 13.102 3.186 1 94.56 29 LEU B O 1
ATOM 1737 N N . THR B 1 30 ? -23.844 14.141 4.805 1 95.81 30 THR B N 1
ATOM 1738 C CA . THR B 1 30 ? -24.406 15.164 3.928 1 95.81 30 THR B CA 1
ATOM 1739 C C . THR B 1 30 ? -23.984 16.562 4.387 1 95.81 30 THR B C 1
ATOM 1741 O O . THR B 1 30 ? -23.578 16.734 5.535 1 95.81 30 THR B O 1
ATOM 1744 N N . VAL B 1 31 ? -24.172 17.453 3.447 1 96.62 31 VAL B N 1
ATOM 1745 C CA . VAL B 1 31 ? -23.906 18.859 3.777 1 96.62 31 VAL B CA 1
ATOM 1746 C C . VAL B 1 31 ? -24.844 19.312 4.879 1 96.62 31 VAL B C 1
ATOM 1748 O O . VAL B 1 31 ? -24.453 20.078 5.766 1 96.62 31 VAL B O 1
ATOM 1751 N N . ARG B 1 32 ? -26 18.844 4.836 1 96.62 32 ARG B N 1
ATOM 1752 C CA . ARG B 1 32 ? -26.969 19.188 5.875 1 96.62 32 ARG B CA 1
ATOM 1753 C C . ARG B 1 32 ? -26.469 18.75 7.25 1 96.62 32 ARG B C 1
ATOM 1755 O O . ARG B 1 32 ? -26.5 19.531 8.203 1 96.62 32 ARG B O 1
ATOM 1762 N N . GLN B 1 33 ? -26.078 17.578 7.371 1 97.12 33 GLN B N 1
ATOM 1763 C CA . GLN B 1 33 ? -25.547 17.047 8.625 1 97.12 33 GLN B CA 1
ATOM 1764 C C . GLN B 1 33 ? -24.312 17.828 9.07 1 97.12 33 GLN B C 1
ATOM 1766 O O . GLN B 1 33 ? -24.156 18.125 10.258 1 97.12 33 GLN B O 1
ATOM 1771 N N . LEU B 1 34 ? -23.484 18.125 8.125 1 96.75 34 LEU B N 1
ATOM 1772 C CA . LEU B 1 34 ? -22.281 18.906 8.406 1 96.75 34 LEU B CA 1
ATOM 1773 C C . LEU B 1 34 ? -22.625 20.266 9.008 1 96.75 34 LEU B C 1
ATOM 1775 O O . LEU B 1 34 ? -22.062 20.656 10.039 1 96.75 34 LEU B O 1
ATOM 1779 N N . CYS B 1 35 ? -23.547 20.938 8.383 1 97.06 35 CYS B N 1
ATOM 1780 C CA . CYS B 1 35 ? -23.953 22.266 8.828 1 97.06 35 CYS B CA 1
ATOM 1781 C C . CYS B 1 35 ? -24.594 22.203 10.211 1 97.06 35 CYS B C 1
ATOM 1783 O O . CYS B 1 35 ? -24.297 23.031 11.07 1 97.06 35 CYS B O 1
ATOM 1785 N N . GLN B 1 36 ? -25.406 21.25 10.383 1 97.38 36 GLN B N 1
ATOM 1786 C CA . GLN B 1 36 ? -26.062 21.078 11.672 1 97.38 36 GLN B CA 1
ATOM 1787 C C . GLN B 1 36 ? -25.047 20.812 12.781 1 97.38 36 GLN B C 1
ATOM 1789 O O . GLN B 1 36 ? -25.109 21.438 13.844 1 97.38 36 GLN B O 1
ATOM 1794 N N . ARG B 1 37 ? -24.141 19.969 12.562 1 96.5 37 ARG B N 1
ATOM 1795 C CA . ARG B 1 37 ? -23.141 19.609 13.555 1 96.5 37 ARG B CA 1
ATOM 1796 C C . ARG B 1 37 ? -22.203 20.781 13.828 1 96.5 37 ARG B C 1
ATOM 1798 O O . ARG B 1 37 ? -21.781 20.984 14.969 1 96.5 37 ARG B O 1
ATOM 1805 N N . ALA B 1 38 ? -21.891 21.5 12.82 1 96.44 38 ALA B N 1
ATOM 1806 C CA . ALA B 1 38 ? -20.953 22.625 12.922 1 96.44 38 ALA B CA 1
ATOM 1807 C C . ALA B 1 38 ? -21.656 23.875 13.445 1 96.44 38 ALA B C 1
ATOM 1809 O O . ALA B 1 38 ? -20.984 24.844 13.844 1 96.44 38 ALA B O 1
ATOM 1810 N N . GLY B 1 39 ? -22.953 23.891 13.422 1 96.12 39 GLY B N 1
ATOM 1811 C CA . GLY B 1 39 ? -23.703 25.047 13.875 1 96.12 39 GLY B CA 1
ATOM 1812 C C . GLY B 1 39 ? -23.672 26.219 12.906 1 96.12 39 GLY B C 1
ATOM 1813 O O . GLY B 1 39 ? -23.547 27.375 13.32 1 96.12 39 GLY B O 1
ATOM 1814 N N . ILE B 1 40 ? -23.672 25.844 11.633 1 95 40 ILE B N 1
ATOM 1815 C CA . ILE B 1 40 ? -23.656 26.906 10.625 1 95 40 ILE B CA 1
ATOM 1816 C C . ILE B 1 40 ? -24.797 26.688 9.625 1 95 40 ILE B C 1
ATOM 1818 O O . ILE B 1 40 ? -25.359 25.594 9.539 1 95 40 ILE B O 1
ATOM 1822 N N . ASN B 1 41 ? -25.172 27.734 8.938 1 93.31 41 ASN B N 1
ATOM 1823 C CA . ASN B 1 41 ? -26.172 27.594 7.895 1 93.31 41 ASN B CA 1
ATOM 1824 C C . ASN B 1 41 ? -25.562 27.125 6.582 1 93.31 41 ASN B C 1
ATOM 1826 O O . ASN B 1 41 ? -24.344 27.219 6.387 1 93.31 41 ASN B O 1
ATOM 1830 N N . ARG B 1 42 ? -26.422 26.656 5.715 1 94.62 42 ARG B N 1
ATOM 1831 C CA . ARG B 1 42 ? -25.953 26.094 4.445 1 94.62 42 ARG B CA 1
ATOM 1832 C C . ARG B 1 42 ? -25.328 27.188 3.574 1 94.62 42 ARG B C 1
ATOM 1834 O O . ARG B 1 42 ? -24.391 26.922 2.811 1 94.62 42 ARG B O 1
ATOM 1841 N N . GLY B 1 43 ? -25.859 28.344 3.646 1 94.56 43 GLY B N 1
ATOM 1842 C CA . GLY B 1 43 ? -25.297 29.453 2.895 1 94.56 43 GLY B CA 1
ATOM 1843 C C . GLY B 1 43 ? -23.844 29.719 3.223 1 94.56 43 GLY B C 1
ATOM 1844 O O . GLY B 1 43 ? -23.031 29.969 2.326 1 94.56 43 GLY B O 1
ATOM 1845 N N . THR B 1 44 ? -23.531 29.688 4.477 1 94.38 44 THR B N 1
ATOM 1846 C CA . THR B 1 44 ? -22.156 29.859 4.938 1 94.38 44 THR B CA 1
ATOM 1847 C C . THR B 1 44 ? -21.266 28.75 4.391 1 94.38 44 THR B C 1
ATOM 1849 O O . THR B 1 44 ? -20.141 29 3.969 1 94.38 44 THR B O 1
ATOM 1852 N N . PHE B 1 45 ? -21.781 27.469 4.418 1 96.69 45 PHE B N 1
ATOM 1853 C CA . PHE B 1 45 ? -21.016 26.344 3.867 1 96.69 45 PHE B CA 1
ATOM 1854 C C . PHE B 1 45 ? -20.641 26.609 2.416 1 96.69 45 PHE B C 1
ATOM 1856 O O . PHE B 1 45 ? -19.484 26.438 2.029 1 96.69 45 PHE B O 1
ATOM 1863 N N . TYR B 1 46 ? -21.578 27.109 1.628 1 95.38 46 TYR B N 1
ATOM 1864 C CA . TYR B 1 46 ? -21.391 27.234 0.186 1 95.38 46 TYR B CA 1
ATOM 1865 C C . TYR B 1 46 ? -20.547 28.453 -0.154 1 95.38 46 TYR B C 1
ATOM 1867 O O . TYR B 1 46 ? -20.109 28.609 -1.295 1 95.38 46 TYR B O 1
ATOM 1875 N N . LEU B 1 47 ? -20.281 29.328 0.824 1 94.94 47 LEU B N 1
ATOM 1876 C CA . LEU B 1 47 ? -19.312 30.406 0.659 1 94.94 47 LEU B CA 1
ATOM 1877 C C . LEU B 1 47 ? -17.906 29.859 0.587 1 94.94 47 LEU B C 1
ATOM 1879 O O . LEU B 1 47 ? -17.031 30.453 -0.054 1 94.94 47 LEU B O 1
ATOM 1883 N N . HIS B 1 48 ? -17.75 28.719 1.188 1 94.75 48 HIS B N 1
ATOM 1884 C CA . HIS B 1 48 ? -16.391 28.203 1.336 1 94.75 48 HIS B CA 1
ATOM 1885 C C . HIS B 1 48 ? -16.188 26.938 0.49 1 94.75 48 HIS B C 1
ATOM 1887 O O . HIS B 1 48 ? -15.07 26.656 0.058 1 94.75 48 HIS B O 1
ATOM 1893 N N . TYR B 1 49 ? -17.312 26.188 0.311 1 96.75 49 TYR B N 1
ATOM 1894 C CA . TYR B 1 49 ? -17.203 24.891 -0.349 1 96.75 49 TYR B CA 1
ATOM 1895 C C . TYR B 1 49 ? -18.344 24.672 -1.328 1 96.75 49 TYR B C 1
ATOM 1897 O O . TYR B 1 49 ? -19.453 25.156 -1.102 1 96.75 49 TYR B O 1
ATOM 1905 N N . GLN B 1 50 ? -18.031 23.875 -2.322 1 97.06 50 GLN B N 1
ATOM 1906 C CA . GLN B 1 50 ? -19.062 23.578 -3.316 1 97.06 50 GLN B CA 1
ATOM 1907 C C . GLN B 1 50 ? -19.891 22.375 -2.891 1 97.06 50 GLN B C 1
ATOM 1909 O O . GLN B 1 50 ? -21.094 22.297 -3.195 1 97.06 50 GLN B O 1
ATOM 1914 N N . ASP B 1 51 ? -19.312 21.406 -2.338 1 95.94 51 ASP B N 1
ATOM 1915 C CA . ASP B 1 51 ? -19.906 20.172 -1.847 1 95.94 51 ASP B CA 1
ATOM 1916 C C . ASP B 1 51 ? -18.969 19.453 -0.883 1 95.94 51 ASP B C 1
ATOM 1918 O O . ASP B 1 51 ? -17.938 20 -0.498 1 95.94 51 ASP B O 1
ATOM 1922 N N . LYS B 1 52 ? -19.391 18.328 -0.435 1 94.12 52 LYS B N 1
ATOM 1923 C CA . LYS B 1 52 ? -18.578 17.609 0.551 1 94.12 52 LYS B CA 1
ATOM 1924 C C . LYS B 1 52 ? -17.266 17.125 -0.058 1 94.12 52 LYS B C 1
ATOM 1926 O O . LYS B 1 52 ? -16.266 16.969 0.649 1 94.12 52 LYS B O 1
ATOM 1931 N N . PHE B 1 53 ? -17.25 16.922 -1.37 1 94.5 53 PHE B N 1
ATOM 1932 C CA . PHE B 1 53 ? -16.031 16.5 -2.051 1 94.5 53 PHE B CA 1
ATOM 1933 C C . PHE B 1 53 ? -15.016 17.625 -2.092 1 94.5 53 PHE B C 1
ATOM 1935 O O . PHE B 1 53 ? -13.836 17.422 -1.811 1 94.5 53 PHE B O 1
ATOM 1942 N N . ASP B 1 54 ? -15.508 18.719 -2.432 1 96 54 ASP B N 1
ATOM 1943 C CA . ASP B 1 54 ? -14.664 19.906 -2.416 1 96 54 ASP B CA 1
ATOM 1944 C C . ASP B 1 54 ? -14.109 20.172 -1.019 1 96 54 ASP B C 1
ATOM 1946 O O . ASP B 1 54 ? -12.93 20.5 -0.867 1 96 54 ASP B O 1
ATOM 1950 N N . LEU B 1 55 ? -14.969 20.047 -0.026 1 95.5 55 LEU B N 1
ATOM 1951 C CA . LEU B 1 55 ? -14.547 20.203 1.363 1 95.5 55 LEU B CA 1
ATOM 1952 C C . LEU B 1 55 ? -13.406 19.25 1.698 1 95.5 55 LEU B C 1
ATOM 1954 O O . LEU B 1 55 ? -12.367 19.672 2.207 1 95.5 55 LEU B O 1
ATOM 1958 N N . MET B 1 56 ? -13.586 17.984 1.364 1 93.5 56 MET B N 1
ATOM 1959 C CA . MET B 1 56 ? -12.586 16.969 1.663 1 93.5 56 MET B CA 1
ATOM 1960 C C . MET B 1 56 ? -11.258 17.297 0.978 1 93.5 56 MET B C 1
ATOM 1962 O O . MET B 1 56 ? -10.195 17.203 1.598 1 93.5 56 MET B O 1
ATOM 1966 N N . GLU B 1 57 ? -11.328 17.656 -0.241 1 94 57 GLU B N 1
ATOM 1967 C CA . GLU B 1 57 ? -10.125 17.953 -1.017 1 94 57 GLU B CA 1
ATOM 1968 C C . GLU B 1 57 ? -9.383 19.156 -0.44 1 94 57 GLU B C 1
ATOM 1970 O O . GLU B 1 57 ? -8.156 19.141 -0.34 1 94 57 GLU B O 1
ATOM 1975 N N . GLN B 1 58 ? -10.094 20.125 -0.097 1 94.5 58 GLN B N 1
ATOM 1976 C CA . GLN B 1 58 ? -9.469 21.312 0.456 1 94.5 58 GLN B CA 1
ATOM 1977 C C . GLN B 1 58 ? -8.797 21.016 1.794 1 94.5 58 GLN B C 1
ATOM 1979 O O . GLN B 1 58 ? -7.676 21.469 2.045 1 94.5 58 GLN B O 1
ATOM 1984 N N . LEU B 1 59 ? -9.508 20.281 2.604 1 93.5 59 LEU B N 1
ATOM 1985 C CA . LEU B 1 59 ? -8.93 19.953 3.902 1 93.5 59 LEU B CA 1
ATOM 1986 C C . LEU B 1 59 ? -7.691 19.078 3.742 1 93.5 59 LEU B C 1
ATOM 1988 O O . LEU B 1 59 ? -6.707 19.25 4.461 1 93.5 59 LEU B O 1
ATOM 1992 N N . LYS B 1 60 ? -7.773 18.094 2.889 1 93.12 60 LYS B N 1
ATOM 1993 C CA . LYS B 1 60 ? -6.613 17.281 2.566 1 93.12 60 LYS B CA 1
ATOM 1994 C C . LYS B 1 60 ? -5.434 18.141 2.129 1 93.12 60 LYS B C 1
ATOM 1996 O O . LYS B 1 60 ? -4.324 17.984 2.646 1 93.12 60 LYS B O 1
ATOM 2001 N N . GLU B 1 61 ? -5.652 19.047 1.215 1 93.56 61 GLU B N 1
ATOM 2002 C CA . GLU B 1 61 ? -4.59 19.875 0.674 1 93.56 61 GLU B CA 1
ATOM 2003 C C . GLU B 1 61 ? -4.023 20.812 1.742 1 93.56 61 GLU B C 1
ATOM 2005 O O . GLU B 1 61 ? -2.818 21.062 1.782 1 93.56 61 GLU B O 1
ATOM 2010 N N . GLU B 1 62 ? -4.902 21.359 2.516 1 93.25 62 GLU B N 1
ATOM 2011 C CA . GLU B 1 62 ? -4.453 22.219 3.611 1 93.25 62 GLU B CA 1
ATOM 2012 C C . GLU B 1 62 ? -3.551 21.453 4.574 1 93.25 62 GLU B C 1
ATOM 2014 O O . GLU B 1 62 ? -2.537 21.984 5.035 1 93.25 62 GLU B O 1
ATOM 2019 N N . THR B 1 63 ? -3.938 20.266 4.887 1 93.94 63 THR B N 1
ATOM 2020 C CA . THR B 1 63 ? -3.139 19.422 5.77 1 93.94 63 THR B CA 1
ATOM 2021 C C . THR B 1 63 ? -1.774 19.125 5.148 1 93.94 63 THR B C 1
ATOM 2023 O O . THR B 1 63 ? -0.742 19.297 5.801 1 93.94 63 THR B O 1
ATOM 2026 N N . LEU B 1 64 ? -1.766 18.766 3.895 1 94.06 64 LEU B N 1
ATOM 2027 C CA . LEU B 1 64 ? -0.519 18.453 3.205 1 94.06 64 LEU B CA 1
ATOM 2028 C C . LEU B 1 64 ? 0.372 19.688 3.104 1 94.06 64 LEU B C 1
ATOM 2030 O O . LEU B 1 64 ? 1.595 19.578 3.225 1 94.06 64 LEU B O 1
ATOM 2034 N N . THR B 1 65 ? -0.248 20.812 2.852 1 92.44 65 THR B N 1
ATOM 2035 C CA . THR B 1 65 ? 0.498 22.078 2.797 1 92.44 65 THR B CA 1
ATOM 2036 C C . THR B 1 65 ? 1.153 22.375 4.141 1 92.44 65 THR B C 1
ATOM 2038 O O . THR B 1 65 ? 2.326 22.75 4.195 1 92.44 65 THR B O 1
ATOM 2041 N N . GLN B 1 66 ? 0.397 22.188 5.172 1 91.62 66 GLN B N 1
ATOM 2042 C CA . GLN B 1 66 ? 0.941 22.391 6.512 1 91.62 66 GLN B CA 1
ATOM 2043 C C . GLN B 1 66 ? 2.121 21.453 6.766 1 91.62 66 GLN B C 1
ATOM 2045 O O . GLN B 1 66 ? 3.152 21.875 7.293 1 91.62 66 GLN B O 1
ATOM 2050 N N . LEU B 1 67 ? 2.047 20.25 6.379 1 93.12 67 LEU B N 1
ATOM 2051 C CA . LEU B 1 67 ? 3.119 19.281 6.574 1 93.12 67 LEU B CA 1
ATOM 2052 C C . LEU B 1 67 ? 4.355 19.672 5.773 1 93.12 67 LEU B C 1
ATOM 2054 O O . LEU B 1 67 ? 5.484 19.5 6.242 1 93.12 67 LEU B O 1
ATOM 2058 N N . ARG B 1 68 ? 4.156 20.188 4.625 1 89.44 68 ARG B N 1
ATOM 2059 C CA . ARG B 1 68 ? 5.266 20.594 3.766 1 89.44 68 ARG B CA 1
ATOM 2060 C C . ARG B 1 68 ? 6.066 21.734 4.402 1 89.44 68 ARG B C 1
ATOM 2062 O O . ARG B 1 68 ? 7.277 21.828 4.207 1 89.44 68 ARG B O 1
ATOM 2069 N N . THR B 1 69 ? 5.391 22.547 5.109 1 88 69 THR B N 1
ATOM 2070 C CA . THR B 1 69 ? 6.062 23.688 5.711 1 88 69 THR B CA 1
ATOM 2071 C C . THR B 1 69 ? 7.148 23.234 6.68 1 88 69 THR B C 1
ATOM 2073 O O . THR B 1 69 ? 8.117 23.953 6.922 1 88 69 THR B O 1
ATOM 2076 N N . PHE B 1 70 ? 7.004 22.031 7.219 1 86.19 70 PHE B N 1
ATOM 2077 C CA . PHE B 1 70 ? 7.992 21.516 8.156 1 86.19 70 PHE B CA 1
ATOM 2078 C C . PHE B 1 70 ? 9.297 21.203 7.445 1 86.19 70 PHE B C 1
ATOM 2080 O O . PHE B 1 70 ? 10.344 21.078 8.086 1 86.19 70 PHE B O 1
ATOM 2087 N N . PHE B 1 71 ? 9.266 21.016 6.137 1 82.69 71 PHE B N 1
ATOM 2088 C CA . PHE B 1 71 ? 10.438 20.641 5.363 1 82.69 71 PHE B CA 1
ATOM 2089 C C . PHE B 1 71 ? 11.086 21.859 4.727 1 82.69 71 PHE B C 1
ATOM 2091 O O . PHE B 1 71 ? 12.156 21.766 4.121 1 82.69 71 PHE B O 1
ATOM 2098 N N . ILE B 1 72 ? 10.438 22.875 4.543 1 72.25 72 ILE B N 1
ATOM 2099 C CA . ILE B 1 72 ? 10.984 24.109 3.988 1 72.25 72 ILE B CA 1
ATOM 2100 C C . ILE B 1 72 ? 11.867 24.797 5.027 1 72.25 72 ILE B C 1
ATOM 2102 O O . ILE B 1 72 ? 12.945 25.297 4.695 1 72.25 72 ILE B O 1
ATOM 2106 N N . GLU B 1 73 ? 11.398 24.828 6.18 1 60.69 73 GLU B N 1
ATOM 2107 C CA . GLU B 1 73 ? 12.125 25.609 7.176 1 60.69 73 GLU B CA 1
ATOM 2108 C C . GLU B 1 73 ? 13.414 24.906 7.59 1 60.69 73 GLU B C 1
ATOM 2110 O O . GLU B 1 73 ? 13.484 23.672 7.582 1 60.69 73 GLU B O 1
ATOM 2115 N N . ASN B 1 74 ? 14.609 25.344 7.094 1 56.12 74 ASN B N 1
ATOM 2116 C CA . ASN B 1 74 ? 16.031 25.047 7.172 1 56.12 74 ASN B CA 1
ATOM 2117 C C . ASN B 1 74 ? 16.375 24.219 8.414 1 56.12 74 ASN B C 1
ATOM 2119 O O . ASN B 1 74 ? 17.391 24.453 9.055 1 56.12 74 ASN B O 1
ATOM 2123 N N . GLN B 1 75 ? 15.469 23.391 8.805 1 56.5 75 GLN B N 1
ATOM 2124 C CA . GLN B 1 75 ? 15.906 22.672 10 1 56.5 75 GLN B CA 1
ATOM 2125 C C . GLN B 1 75 ? 16.469 21.297 9.648 1 56.5 75 GLN B C 1
ATOM 2127 O O . GLN B 1 75 ? 16.312 20.828 8.516 1 56.5 75 GLN B O 1
ATOM 2132 N N . GLU B 1 76 ? 17.312 20.719 10.484 1 56.81 76 GLU B N 1
ATOM 2133 C CA . GLU B 1 76 ? 17.891 19.375 10.414 1 56.81 76 GLU B CA 1
ATOM 2134 C C . GLU B 1 76 ? 16.828 18.344 10.086 1 56.81 76 GLU B C 1
ATOM 2136 O O . GLU B 1 76 ? 15.68 18.453 10.516 1 56.81 76 GLU B O 1
ATOM 2141 N N . HIS B 1 77 ? 17.031 17.5 9.133 1 55.09 77 HIS B N 1
ATOM 2142 C CA . HIS B 1 77 ? 16.141 16.5 8.547 1 55.09 77 HIS B CA 1
ATOM 2143 C C . HIS B 1 77 ? 15.352 15.758 9.633 1 55.09 77 HIS B C 1
ATOM 2145 O O . HIS B 1 77 ? 14.148 15.547 9.492 1 55.09 77 HIS B O 1
ATOM 2151 N N . ASN B 1 78 ? 16.109 15.273 10.703 1 59 78 ASN B N 1
ATOM 2152 C CA . ASN B 1 78 ? 15.469 14.539 11.789 1 59 78 ASN B CA 1
ATOM 2153 C C . ASN B 1 78 ? 14.367 15.367 12.453 1 59 78 ASN B C 1
ATOM 2155 O O . ASN B 1 78 ? 13.367 14.82 12.922 1 59 78 ASN B O 1
ATOM 2159 N N . VAL B 1 79 ? 14.484 16.625 12.273 1 64.81 79 VAL B N 1
ATOM 2160 C CA . VAL B 1 79 ? 13.539 17.531 12.906 1 64.81 79 VAL B CA 1
ATOM 2161 C C . VAL B 1 79 ? 12.234 17.562 12.117 1 64.81 79 VAL B C 1
ATOM 2163 O O . VAL B 1 79 ? 11.148 17.609 12.695 1 64.81 79 VAL B O 1
ATOM 2166 N N . HIS B 1 80 ? 12.367 17.172 10.883 1 83.12 80 HIS B N 1
ATOM 2167 C CA . HIS B 1 80 ? 11.195 17.25 10.016 1 83.12 80 HIS B CA 1
ATOM 2168 C C . HIS B 1 80 ? 10.242 16.094 10.281 1 83.12 80 HIS B C 1
ATOM 2170 O O . HIS B 1 80 ? 9.031 16.297 10.398 1 83.12 80 HIS B O 1
ATOM 2176 N N . LEU B 1 81 ? 10.844 14.922 10.508 1 87.25 81 LEU B N 1
ATOM 2177 C CA . LEU B 1 81 ? 10.016 13.742 10.711 1 87.25 81 LEU B CA 1
ATOM 2178 C C . LEU B 1 81 ? 9.219 13.852 12.008 1 87.25 81 LEU B C 1
ATOM 2180 O O . LEU B 1 81 ? 8.016 13.578 12.023 1 87.25 81 LEU B O 1
ATOM 2184 N N . VAL B 1 82 ? 9.867 14.305 13.031 1 89 82 VAL B N 1
ATOM 2185 C CA . VAL B 1 82 ? 9.211 14.383 14.336 1 89 82 VAL B CA 1
ATOM 2186 C C . VAL B 1 82 ? 8.07 15.398 14.281 1 89 82 VAL B C 1
ATOM 2188 O O . VAL B 1 82 ? 7.004 15.18 14.859 1 89 82 VAL B O 1
ATOM 2191 N N . LEU B 1 83 ? 8.312 16.469 13.594 1 91.25 83 LEU B N 1
ATOM 2192 C CA . LEU B 1 83 ? 7.281 17.484 13.469 1 91.25 83 LEU B CA 1
ATOM 2193 C C . LEU B 1 83 ? 6.059 16.953 12.734 1 91.25 83 LEU B C 1
ATOM 2195 O O . LEU B 1 83 ? 4.922 17.219 13.133 1 91.25 83 LEU B O 1
ATOM 2199 N N . VAL B 1 84 ? 6.297 16.219 11.742 1 93.56 84 VAL B N 1
ATOM 2200 C CA . VAL B 1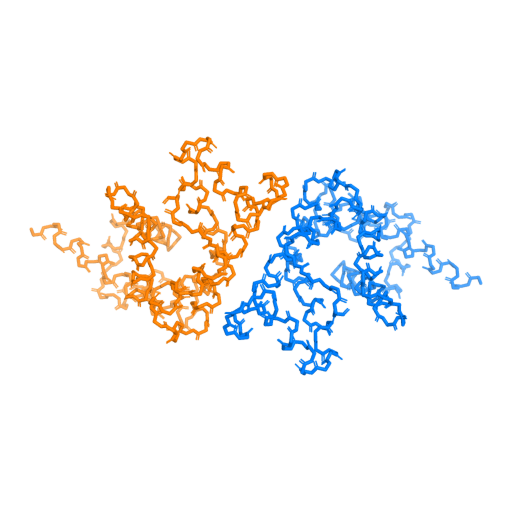 84 ? 5.203 15.609 10.992 1 93.56 84 VAL B CA 1
ATOM 2201 C C . VAL B 1 84 ? 4.445 14.625 11.883 1 93.56 84 VAL B C 1
ATOM 2203 O O . VAL B 1 84 ? 3.215 14.648 11.938 1 93.56 84 VAL B O 1
ATOM 2206 N N . LEU B 1 85 ? 5.191 13.797 12.586 1 96 85 LEU B N 1
ATOM 2207 C CA . LEU B 1 85 ? 4.582 12.797 13.453 1 96 85 LEU B CA 1
ATOM 2208 C C . LEU B 1 85 ? 3.789 13.461 14.578 1 96 85 LEU B C 1
ATOM 2210 O O . LEU B 1 85 ? 2.701 12.992 14.93 1 96 85 LEU B O 1
ATOM 2214 N N . GLU B 1 86 ? 4.32 14.516 15.102 1 96.25 86 GLU B N 1
ATOM 2215 C CA . GLU B 1 86 ? 3.605 15.273 16.125 1 96.25 86 GLU B CA 1
ATOM 2216 C C . GLU B 1 86 ? 2.312 15.859 15.578 1 96.25 86 GLU B C 1
ATOM 2218 O O . GLU B 1 86 ? 1.276 15.836 16.25 1 96.25 86 GLU B O 1
ATOM 2223 N N . TYR B 1 87 ? 2.436 16.391 14.422 1 95.69 87 TYR B N 1
ATOM 2224 C CA . TYR B 1 87 ? 1.245 16.938 13.781 1 95.69 87 TYR B CA 1
ATOM 2225 C C . TYR B 1 87 ? 0.175 15.859 13.609 1 95.69 87 TYR B C 1
ATOM 2227 O O . TYR B 1 87 ? -1.002 16.094 13.898 1 95.69 87 TYR B O 1
ATOM 2235 N N . ILE B 1 88 ? 0.579 14.68 13.156 1 96.81 88 ILE B N 1
ATOM 2236 C CA . ILE B 1 88 ? -0.345 13.57 12.953 1 96.81 88 ILE B CA 1
ATOM 2237 C C . ILE B 1 88 ? -1 13.203 14.289 1 96.81 88 ILE B C 1
ATOM 2239 O O . ILE B 1 88 ? -2.221 13.047 14.359 1 96.81 88 ILE B O 1
ATOM 2243 N N . LYS B 1 89 ? -0.165 13.133 15.258 1 97.5 89 LYS B N 1
ATOM 2244 C CA . LYS B 1 89 ? -0.678 12.781 16.578 1 97.5 89 LYS B CA 1
ATOM 2245 C C . LYS B 1 89 ? -1.648 13.836 17.094 1 97.5 89 LYS B C 1
ATOM 2247 O O . LYS B 1 89 ? -2.713 13.508 17.625 1 97.5 89 LYS B O 1
ATOM 2252 N N . GLU B 1 90 ? -1.312 15.078 16.922 1 95.88 90 GLU B N 1
ATOM 2253 C CA . GLU B 1 90 ? -2.119 16.188 17.406 1 95.88 90 GLU B CA 1
ATOM 2254 C C . GLU B 1 90 ? -3.445 16.281 16.656 1 95.88 90 GLU B C 1
ATOM 2256 O O . GLU B 1 90 ? -4.438 16.781 17.188 1 95.88 90 GLU B O 1
ATOM 2261 N N . ASN B 1 91 ? -3.42 15.875 15.453 1 95.06 91 ASN B N 1
ATOM 2262 C CA . ASN B 1 91 ? -4.621 15.906 14.625 1 95.06 91 ASN B CA 1
ATOM 2263 C C . ASN B 1 91 ? -5.137 14.5 14.336 1 95.06 91 ASN B C 1
ATOM 2265 O O . ASN B 1 91 ? -5.656 14.234 13.25 1 95.06 91 ASN B O 1
ATOM 2269 N N . TYR B 1 92 ? -4.945 13.617 15.211 1 96.25 92 TYR B N 1
ATOM 2270 C CA . TYR B 1 92 ? -5.184 12.195 15.008 1 96.25 92 TYR B CA 1
ATOM 2271 C C . TYR B 1 92 ? -6.613 11.938 14.547 1 96.25 92 TYR B C 1
ATOM 2273 O O . TYR B 1 92 ? -6.84 11.211 13.578 1 96.25 92 TYR B O 1
ATOM 2281 N N . ASP B 1 93 ? -7.57 12.562 15.25 1 94.06 93 ASP B N 1
ATOM 2282 C CA . ASP B 1 93 ? -8.969 12.281 14.938 1 94.06 93 ASP B CA 1
ATOM 2283 C C . ASP B 1 93 ? -9.266 12.57 13.461 1 94.06 93 ASP B C 1
ATOM 2285 O O . ASP B 1 93 ? -9.922 11.773 12.797 1 94.06 93 ASP B O 1
ATOM 2289 N N . PHE B 1 94 ? -8.789 13.594 13.07 1 93.5 94 PHE B N 1
ATOM 2290 C CA . PHE B 1 94 ? -9.023 13.992 11.688 1 93.5 94 PHE B CA 1
ATOM 2291 C C . PHE B 1 94 ? -8.266 13.07 10.734 1 93.5 94 PHE B C 1
ATOM 2293 O O . PHE B 1 94 ? -8.836 12.586 9.75 1 93.5 94 PHE B O 1
ATOM 2300 N N . ILE B 1 95 ? -6.992 12.789 11.008 1 95.5 95 ILE B N 1
ATOM 2301 C CA . ILE B 1 95 ? -6.152 11.953 10.148 1 95.5 95 ILE B CA 1
ATOM 2302 C C . ILE B 1 95 ? -6.711 10.531 10.102 1 95.5 95 ILE B C 1
ATOM 2304 O O . ILE B 1 95 ? -6.781 9.922 9.031 1 95.5 95 ILE B O 1
ATOM 2308 N N . TYR B 1 96 ? -7.102 10.086 11.211 1 94.94 96 TYR B N 1
ATOM 2309 C CA . TYR B 1 96 ? -7.715 8.758 11.289 1 94.94 96 TYR B CA 1
ATOM 2310 C C . TYR B 1 96 ? -8.977 8.703 10.438 1 94.94 96 TYR B C 1
ATOM 2312 O O . TYR B 1 96 ? -9.18 7.746 9.68 1 94.94 96 TYR B O 1
ATOM 2320 N N . ALA B 1 97 ? -9.797 9.68 10.586 1 91.31 97 ALA B N 1
ATOM 2321 C CA . ALA B 1 97 ? -11.031 9.727 9.805 1 91.31 97 ALA B CA 1
ATOM 2322 C C . ALA B 1 97 ? -10.734 9.711 8.312 1 91.31 97 ALA B C 1
ATOM 2324 O O . ALA B 1 97 ? -11.406 9.023 7.543 1 91.31 97 ALA B O 1
ATOM 2325 N N . LEU B 1 98 ? -9.734 10.445 7.945 1 90.12 98 LEU B N 1
ATOM 2326 C CA . LEU B 1 98 ? -9.305 10.445 6.555 1 90.12 98 LEU B CA 1
ATOM 2327 C C . LEU B 1 98 ? -8.844 9.055 6.125 1 90.12 98 LEU B C 1
ATOM 2329 O O . LEU B 1 98 ? -9.164 8.602 5.023 1 90.12 98 LEU B O 1
ATOM 2333 N N . SER B 1 99 ? -8.141 8.375 6.988 1 92.19 99 SER B N 1
ATOM 2334 C CA . SER B 1 99 ? -7.582 7.059 6.688 1 92.19 99 SER B CA 1
ATOM 2335 C C . SER B 1 99 ? -8.688 6.016 6.535 1 92.19 99 SER B C 1
ATOM 2337 O O . SER B 1 99 ? -8.484 4.988 5.879 1 92.19 99 SER B O 1
ATOM 2339 N N . GLN B 1 100 ? -9.836 6.312 7.086 1 87.75 100 GLN B N 1
ATOM 2340 C CA . GLN B 1 100 ? -10.93 5.355 7.055 1 87.75 100 GLN B CA 1
ATOM 2341 C C . GLN B 1 100 ? -11.867 5.625 5.879 1 87.75 100 GLN B C 1
ATOM 2343 O O . GLN B 1 100 ? -12.75 4.82 5.582 1 87.75 100 GLN B O 1
ATOM 2348 N N . SER B 1 101 ? -11.656 6.773 5.266 1 85.88 101 SER B N 1
ATOM 2349 C CA . SER B 1 101 ? -12.531 7.156 4.164 1 85.88 101 SER B CA 1
ATOM 2350 C C . SER B 1 101 ? -12.266 6.305 2.926 1 85.88 101 SER B C 1
ATOM 2352 O O . SER B 1 101 ? -11.117 6.047 2.574 1 85.88 101 SER B O 1
ATOM 2354 N N . ASN B 1 102 ? -13.266 5.848 2.244 1 82.31 102 ASN B N 1
ATOM 2355 C CA . ASN B 1 102 ? -13.133 5.094 1 1 82.31 102 ASN B CA 1
ATOM 2356 C C . ASN B 1 102 ? -12.898 6.016 -0.192 1 82.31 102 ASN B C 1
ATOM 2358 O O . ASN B 1 102 ? -12.492 5.562 -1.263 1 82.31 102 ASN B O 1
ATOM 2362 N N . TYR B 1 103 ? -13.211 7.238 0.088 1 83.75 103 TYR B N 1
ATOM 2363 C CA . TYR B 1 103 ? -13.047 8.219 -0.982 1 83.75 103 TYR B CA 1
ATOM 2364 C C . TYR B 1 103 ? -11.57 8.539 -1.195 1 83.75 103 TYR B C 1
ATOM 2366 O O . TYR B 1 103 ? -11.141 8.773 -2.326 1 83.75 103 TYR B O 1
ATOM 2374 N N . LEU B 1 104 ? -10.883 8.539 -0.109 1 87.12 104 LEU B N 1
ATOM 2375 C CA . LEU B 1 104 ? -9.461 8.875 -0.156 1 87.12 104 LEU B CA 1
ATOM 2376 C C . LEU B 1 104 ? -8.602 7.633 0.034 1 87.12 104 LEU B C 1
ATOM 2378 O O . LEU B 1 104 ? -8.898 6.797 0.889 1 87.12 104 LEU B O 1
ATOM 2382 N N . ASN B 1 105 ? -7.641 7.461 -0.863 1 89.62 105 ASN B N 1
ATOM 2383 C CA . ASN B 1 105 ? -6.621 6.441 -0.636 1 89.62 105 ASN B CA 1
ATOM 2384 C C . ASN B 1 105 ? -5.48 6.969 0.228 1 89.62 105 ASN B C 1
ATOM 2386 O O . ASN B 1 105 ? -4.566 7.625 -0.275 1 89.62 105 ASN B O 1
ATOM 2390 N N . PHE B 1 106 ? -5.617 6.68 1.465 1 94.62 106 PHE B N 1
ATOM 2391 C CA . PHE B 1 106 ? -4.707 7.242 2.457 1 94.62 106 PHE B CA 1
ATOM 2392 C C . PHE B 1 106 ? -3.266 6.848 2.152 1 94.62 106 PHE B C 1
ATOM 2394 O O . PHE B 1 106 ? -2.369 7.695 2.176 1 94.62 106 PHE B O 1
ATOM 2401 N N . LYS B 1 107 ? -2.973 5.66 1.844 1 94.31 107 LYS B N 1
ATOM 2402 C CA . LYS B 1 107 ? -1.628 5.203 1.51 1 94.31 107 LYS B CA 1
ATOM 2403 C C . LYS B 1 107 ? -1.091 5.93 0.279 1 94.31 107 LYS B C 1
ATOM 2405 O O . LYS B 1 107 ? 0.062 6.363 0.263 1 94.31 107 LYS B O 1
ATOM 2410 N N . ALA B 1 108 ? -1.963 6.078 -0.68 1 93.38 108 ALA B N 1
ATOM 2411 C CA . ALA B 1 108 ? -1.564 6.805 -1.883 1 93.38 108 ALA B CA 1
ATOM 2412 C C . ALA B 1 108 ? -1.249 8.266 -1.563 1 93.38 108 ALA B C 1
ATOM 2414 O O . ALA B 1 108 ? -0.35 8.859 -2.164 1 93.38 108 ALA B O 1
ATOM 2415 N N . THR B 1 109 ? -1.99 8.805 -0.679 1 94.94 109 THR B N 1
ATOM 2416 C CA . THR B 1 109 ? -1.765 10.188 -0.275 1 94.94 109 THR B CA 1
ATOM 2417 C C . THR B 1 109 ? -0.396 10.344 0.38 1 94.94 109 THR B C 1
ATOM 2419 O O . THR B 1 109 ? 0.343 11.281 0.071 1 94.94 109 THR B O 1
ATOM 2422 N N . ILE B 1 110 ? -0.042 9.438 1.323 1 96.25 110 ILE B N 1
ATOM 2423 C CA . ILE B 1 110 ? 1.272 9.445 1.956 1 96.25 110 ILE B CA 1
ATOM 2424 C C . ILE B 1 110 ? 2.359 9.359 0.887 1 96.25 110 ILE B C 1
ATOM 2426 O O . ILE B 1 110 ? 3.318 10.141 0.907 1 96.25 110 ILE B O 1
ATOM 2430 N N . ARG B 1 111 ? 2.125 8.5 -0.027 1 95.38 111 ARG B N 1
ATOM 2431 C CA . ARG B 1 111 ? 3.082 8.273 -1.104 1 95.38 111 ARG B CA 1
ATOM 2432 C C . ARG B 1 111 ? 3.277 9.531 -1.94 1 95.38 111 ARG B C 1
ATOM 2434 O O . ARG B 1 111 ? 4.41 9.922 -2.229 1 95.38 111 ARG B O 1
ATOM 2441 N N . GLU B 1 112 ? 2.193 10.102 -2.365 1 93.5 112 GLU B N 1
ATOM 2442 C CA . GLU B 1 112 ? 2.248 11.32 -3.164 1 93.5 112 GLU B CA 1
ATOM 2443 C C . GLU B 1 112 ? 2.992 12.43 -2.426 1 93.5 112 GLU B C 1
ATOM 2445 O O . GLU B 1 112 ? 3.77 13.172 -3.029 1 93.5 112 GLU B O 1
ATOM 2450 N N . PHE B 1 113 ? 2.723 12.523 -1.213 1 94.25 113 PHE B N 1
ATOM 2451 C CA . PHE B 1 113 ? 3.398 13.523 -0.389 1 94.25 113 PHE B CA 1
ATOM 2452 C C . PHE B 1 113 ? 4.902 13.281 -0.372 1 94.25 113 PHE B C 1
ATOM 2454 O O . PHE B 1 113 ? 5.688 14.203 -0.577 1 94.25 113 PHE B O 1
ATOM 2461 N N . MET B 1 114 ? 5.332 12.062 -0.152 1 94 114 MET B N 1
ATOM 2462 C CA . MET B 1 114 ? 6.746 11.695 -0.133 1 94 114 MET B CA 1
ATOM 2463 C C . MET B 1 114 ? 7.402 11.992 -1.476 1 94 114 MET B C 1
ATOM 2465 O O . MET B 1 114 ? 8.5 12.547 -1.523 1 94 114 MET B O 1
ATOM 2469 N N . LEU B 1 115 ? 6.715 11.664 -2.527 1 94.62 115 LEU B N 1
ATOM 2470 C CA . LEU B 1 115 ? 7.254 11.883 -3.865 1 94.62 115 LEU B CA 1
ATOM 2471 C C . LEU B 1 115 ? 7.457 13.375 -4.133 1 94.62 115 LEU B C 1
ATOM 2473 O O . LEU B 1 115 ? 8.438 13.766 -4.762 1 94.62 115 LEU B O 1
ATOM 2477 N N . GLN B 1 116 ? 6.531 14.133 -3.672 1 91.94 116 GLN B N 1
ATOM 2478 C CA . GLN B 1 116 ? 6.676 15.578 -3.812 1 91.94 116 GLN B CA 1
ATOM 2479 C C . GLN B 1 116 ? 7.906 16.078 -3.064 1 91.94 116 GLN B C 1
ATOM 2481 O O . GLN B 1 116 ? 8.633 16.938 -3.564 1 91.94 116 GLN B O 1
ATOM 2486 N N . LEU B 1 117 ? 8.086 15.57 -1.873 1 89.5 117 LEU B N 1
ATOM 2487 C CA . LEU B 1 117 ? 9.266 15.953 -1.102 1 89.5 117 LEU B CA 1
ATOM 2488 C C . LEU B 1 117 ? 10.547 15.523 -1.811 1 89.5 117 LEU B C 1
ATOM 2490 O O . LEU B 1 117 ? 11.508 16.281 -1.876 1 89.5 117 LEU B O 1
ATOM 2494 N N . PHE B 1 118 ? 10.578 14.32 -2.389 1 90.75 118 PHE B N 1
ATOM 2495 C CA . PHE B 1 118 ? 11.75 13.773 -3.049 1 90.75 118 PHE B CA 1
ATOM 2496 C C . PHE B 1 118 ? 12.047 14.523 -4.344 1 90.75 118 PHE B C 1
ATOM 2498 O O . PHE B 1 118 ? 13.203 14.672 -4.73 1 90.75 118 PHE B O 1
ATOM 2505 N N . GLN B 1 119 ? 11 14.938 -5.016 1 89.94 119 GLN B N 1
ATOM 2506 C CA . GLN B 1 119 ? 11.164 15.672 -6.27 1 89.94 119 GLN B CA 1
ATOM 2507 C C . GLN B 1 119 ? 11.867 17 -6.039 1 89.94 119 GLN B C 1
ATOM 2509 O O . GLN B 1 119 ? 12.516 17.531 -6.949 1 89.94 119 GLN B O 1
ATOM 2514 N N . ARG B 1 120 ? 11.781 17.547 -4.906 1 86.12 120 ARG B N 1
ATOM 2515 C CA . ARG B 1 120 ? 12.391 18.828 -4.582 1 86.12 120 ARG B CA 1
ATOM 2516 C C . ARG B 1 120 ? 13.867 18.656 -4.238 1 86.12 120 ARG B C 1
ATOM 2518 O O . ARG B 1 120 ? 14.617 19.641 -4.195 1 86.12 120 ARG B O 1
ATOM 2525 N N . GLU B 1 121 ? 14.312 17.438 -4.074 1 85.06 121 GLU B N 1
ATOM 2526 C CA . GLU B 1 121 ? 15.688 17.141 -3.68 1 85.06 121 GLU B CA 1
ATOM 2527 C C . GLU B 1 121 ? 16.609 17.062 -4.898 1 85.06 121 GLU B C 1
ATOM 2529 O O . GLU B 1 121 ? 16.156 16.734 -6 1 85.06 121 GLU B O 1
ATOM 2534 N N . ASP B 1 122 ? 17.797 17.453 -4.605 1 89.25 122 ASP B N 1
ATOM 2535 C CA . ASP B 1 122 ? 18.812 17.219 -5.629 1 89.25 122 ASP B CA 1
ATOM 2536 C C . ASP B 1 122 ? 18.891 15.742 -6.004 1 89.25 122 ASP B C 1
ATOM 2538 O O . ASP B 1 122 ? 18.969 14.875 -5.125 1 89.25 122 ASP B O 1
ATOM 2542 N N . PRO B 1 123 ? 18.859 15.484 -7.289 1 91.81 123 PRO B N 1
ATOM 2543 C CA . PRO B 1 123 ? 18.859 14.086 -7.723 1 91.81 123 PRO B CA 1
ATOM 2544 C C . PRO B 1 123 ? 20.047 13.297 -7.168 1 91.81 123 PRO B C 1
ATOM 2546 O O . PRO B 1 123 ? 19.906 12.117 -6.84 1 91.81 123 PRO B O 1
ATOM 2549 N N . ALA B 1 124 ? 21.141 13.938 -7.074 1 92.62 124 ALA B N 1
ATOM 2550 C CA . ALA B 1 124 ? 22.328 13.258 -6.559 1 92.62 124 ALA B CA 1
ATOM 2551 C C . ALA B 1 124 ? 22.156 12.922 -5.078 1 92.62 124 ALA B C 1
ATOM 2553 O O . ALA B 1 124 ? 22.578 11.859 -4.629 1 92.62 124 ALA B O 1
ATOM 2554 N N . ASP B 1 125 ? 21.547 13.773 -4.285 1 90.31 125 ASP B N 1
ATOM 2555 C CA . ASP B 1 125 ? 21.297 13.547 -2.867 1 90.31 125 ASP B CA 1
ATOM 2556 C C . ASP B 1 125 ? 20.281 12.43 -2.66 1 90.31 125 ASP B C 1
ATOM 2558 O O . ASP B 1 125 ? 20.453 11.578 -1.781 1 90.31 125 ASP B O 1
ATOM 2562 N N . LEU B 1 126 ? 19.266 12.5 -3.475 1 92.56 126 LEU B N 1
ATOM 2563 C CA . LEU B 1 126 ? 18.25 11.453 -3.393 1 92.56 126 LEU B CA 1
ATOM 2564 C C . LEU B 1 126 ? 18.859 10.086 -3.715 1 92.56 126 LEU B C 1
ATOM 2566 O O . LEU B 1 126 ? 18.594 9.109 -3.016 1 92.56 126 LEU B O 1
ATOM 2570 N N . GLN B 1 127 ? 19.672 10.062 -4.773 1 94.38 127 GLN B N 1
ATOM 2571 C CA . GLN B 1 127 ? 20.312 8.812 -5.164 1 94.38 127 GLN B CA 1
ATOM 2572 C C . GLN B 1 127 ? 21.203 8.281 -4.043 1 94.38 127 GLN B C 1
ATOM 2574 O O . GLN B 1 127 ? 21.219 7.082 -3.766 1 94.38 127 GLN B O 1
ATOM 2579 N N . SER B 1 128 ? 21.969 9.148 -3.438 1 93.5 128 SER B N 1
ATOM 2580 C CA . SER B 1 128 ? 22.828 8.773 -2.328 1 93.5 128 SER B CA 1
ATOM 2581 C C . SER B 1 128 ? 22.016 8.242 -1.149 1 93.5 128 SER B C 1
ATOM 2583 O O . SER B 1 128 ? 22.391 7.23 -0.545 1 93.5 128 SER B O 1
ATOM 2585 N N . PHE B 1 129 ? 20.922 8.875 -0.825 1 93.19 129 PHE B N 1
ATOM 2586 C CA . PHE B 1 129 ? 20.016 8.469 0.245 1 93.19 129 PHE B CA 1
ATOM 2587 C C . PHE B 1 129 ? 19.469 7.074 -0.021 1 93.19 129 PHE B C 1
ATOM 2589 O O . PHE B 1 129 ? 19.516 6.203 0.849 1 93.19 129 PHE B O 1
ATOM 2596 N N . LEU B 1 130 ? 18.984 6.91 -1.213 1 95.5 130 LEU B N 1
ATOM 2597 C CA . LEU B 1 130 ? 18.391 5.629 -1.58 1 95.5 130 LEU B CA 1
ATOM 2598 C C . LEU B 1 130 ? 19.422 4.52 -1.573 1 95.5 130 LEU B C 1
ATOM 2600 O O . LEU B 1 130 ? 19.188 3.436 -1.038 1 95.5 130 LEU B O 1
ATOM 2604 N N . GLY B 1 131 ? 20.578 4.781 -2.158 1 95.25 131 GLY B N 1
ATOM 2605 C CA . GLY B 1 131 ? 21.641 3.793 -2.238 1 95.25 131 GLY B CA 1
ATOM 2606 C C . GLY B 1 131 ? 22.156 3.361 -0.877 1 95.25 131 GLY B C 1
ATOM 2607 O O . GLY B 1 131 ? 22.484 2.189 -0.674 1 95.25 131 GLY B O 1
ATOM 2608 N N . ARG B 1 132 ? 22.188 4.242 0.074 1 94 132 ARG B N 1
ATOM 2609 C CA . ARG B 1 132 ? 22.656 3.957 1.424 1 94 132 ARG B CA 1
ATOM 2610 C C . ARG B 1 132 ? 21.656 3.08 2.18 1 94 132 ARG B C 1
ATOM 2612 O O . ARG B 1 132 ? 22.062 2.238 2.988 1 94 132 ARG B O 1
ATOM 2619 N N . ASN B 1 133 ? 20.453 3.305 1.945 1 95.44 133 ASN B N 1
ATOM 2620 C CA . ASN B 1 133 ? 19.422 2.572 2.672 1 95.44 133 ASN B CA 1
ATOM 2621 C C . ASN B 1 133 ? 19.109 1.23 2.012 1 95.44 133 ASN B C 1
ATOM 2623 O O . ASN B 1 133 ? 18.891 0.232 2.699 1 95.44 133 ASN B O 1
ATOM 2627 N N . PHE B 1 134 ? 19.109 1.277 0.683 1 97 134 PHE B N 1
ATOM 2628 C CA . PHE B 1 134 ? 18.812 0.079 -0.092 1 97 134 PHE B CA 1
ATOM 2629 C C . PHE B 1 134 ? 19.766 -0.05 -1.276 1 97 134 PHE B C 1
ATOM 2631 O O . PHE B 1 134 ? 19.547 0.556 -2.326 1 97 134 PHE B O 1
ATOM 2638 N N . PRO B 1 135 ? 20.828 -0.878 -1.101 1 96.31 135 PRO B N 1
ATOM 2639 C CA . PRO B 1 135 ? 21.812 -1.017 -2.17 1 96.31 135 PRO B CA 1
ATOM 2640 C C . PRO B 1 135 ? 21.312 -1.891 -3.322 1 96.31 135 PRO B C 1
ATOM 2642 O O . PRO B 1 135 ? 21.906 -2.941 -3.598 1 96.31 135 PRO B O 1
ATOM 2645 N N . ILE B 1 136 ? 20.266 -1.548 -3.949 1 97.81 136 ILE B N 1
ATOM 2646 C CA . ILE B 1 136 ? 19.609 -2.119 -5.125 1 97.81 136 ILE B CA 1
ATOM 2647 C C . ILE B 1 136 ? 19.344 -1.021 -6.152 1 97.81 136 ILE B C 1
ATOM 2649 O O . ILE B 1 136 ? 19.781 0.119 -5.98 1 97.81 136 ILE B O 1
ATOM 2653 N N . SER B 1 137 ? 18.734 -1.416 -7.316 1 97.38 137 SER B N 1
ATOM 2654 C CA . SER B 1 137 ? 18.438 -0.403 -8.32 1 97.38 137 SER B CA 1
ATOM 2655 C C . SER B 1 137 ? 17.609 0.732 -7.738 1 97.38 137 SER B C 1
ATOM 2657 O O . SER B 1 137 ? 16.797 0.513 -6.84 1 97.38 137 SER B O 1
ATOM 2659 N N . GLN B 1 138 ? 17.766 1.936 -8.242 1 96.62 138 GLN B N 1
ATOM 2660 C CA . GLN B 1 138 ? 17.109 3.129 -7.707 1 96.62 138 GLN B CA 1
ATOM 2661 C C . GLN B 1 138 ? 15.594 2.986 -7.715 1 96.62 138 GLN B C 1
ATOM 2663 O O . GLN B 1 138 ? 14.922 3.404 -6.77 1 96.62 138 GLN B O 1
ATOM 2668 N N . LYS B 1 139 ? 15.133 2.436 -8.789 1 97.06 139 LYS B N 1
ATOM 2669 C CA . LYS B 1 139 ? 13.695 2.248 -8.953 1 97.06 139 LYS B CA 1
ATOM 2670 C C . LYS B 1 139 ? 13.109 1.464 -7.785 1 97.06 139 LYS B C 1
ATOM 2672 O O . LYS B 1 139 ? 12.109 1.881 -7.188 1 97.06 139 LYS B O 1
ATOM 2677 N N . TYR B 1 140 ? 13.711 0.4 -7.414 1 98.31 140 TYR B N 1
ATOM 2678 C CA . TYR B 1 140 ? 13.211 -0.454 -6.344 1 98.31 140 TYR B CA 1
ATOM 2679 C C . TYR B 1 140 ? 13.578 0.115 -4.977 1 98.31 140 TYR B C 1
ATOM 2681 O O . TYR B 1 140 ? 12.836 -0.058 -4.008 1 98.31 140 TYR B O 1
ATOM 2689 N N . ALA B 1 141 ? 14.719 0.807 -4.918 1 98.31 141 ALA B N 1
ATOM 2690 C CA . ALA B 1 141 ? 15.094 1.465 -3.668 1 98.31 141 ALA B CA 1
ATOM 2691 C C . ALA B 1 141 ? 14.055 2.512 -3.271 1 98.31 141 ALA B C 1
ATOM 2693 O O . ALA B 1 141 ? 13.664 2.596 -2.105 1 98.31 141 ALA B O 1
ATOM 2694 N N . LEU B 1 142 ? 13.625 3.309 -4.246 1 97.81 142 LEU B N 1
ATOM 2695 C CA . LEU B 1 142 ? 12.578 4.289 -4 1 97.81 142 LEU B CA 1
ATOM 2696 C C . LEU B 1 142 ? 11.297 3.609 -3.535 1 97.81 142 LEU B C 1
ATOM 2698 O O . LEU B 1 142 ? 10.664 4.051 -2.57 1 97.81 142 LEU B O 1
ATOM 2702 N N . GLU B 1 143 ? 10.922 2.518 -4.148 1 98.38 143 GLU B N 1
ATOM 2703 C CA . GLU B 1 143 ? 9.727 1.769 -3.77 1 98.38 143 GLU B CA 1
ATOM 2704 C C . GLU B 1 143 ? 9.828 1.251 -2.338 1 98.38 143 GLU B C 1
ATOM 2706 O O . GLU B 1 143 ? 8.844 1.27 -1.595 1 98.38 143 GLU B O 1
ATOM 2711 N N . CYS B 1 144 ? 10.969 0.8 -1.988 1 98.5 144 CYS B N 1
ATOM 2712 C CA . CYS B 1 144 ? 11.164 0.29 -0.636 1 98.5 144 CYS B CA 1
ATOM 2713 C C . CYS B 1 144 ? 10.945 1.389 0.398 1 98.5 144 CYS B C 1
ATOM 2715 O O . CYS B 1 144 ? 10.203 1.202 1.363 1 98.5 144 CYS B O 1
ATOM 2717 N N . VAL B 1 145 ? 11.547 2.559 0.181 1 97.56 145 VAL B N 1
ATOM 2718 C CA . VAL B 1 145 ? 11.391 3.67 1.113 1 97.56 145 VAL B CA 1
ATOM 2719 C C . VAL B 1 145 ? 9.914 4.062 1.206 1 97.56 145 VAL B C 1
ATOM 2721 O O . VAL B 1 145 ? 9.367 4.191 2.305 1 97.56 145 VAL B O 1
ATOM 2724 N N . LEU B 1 146 ? 9.273 4.238 0.063 1 97.81 146 LEU B N 1
ATOM 2725 C CA . LEU B 1 146 ? 7.875 4.637 0.028 1 97.81 146 LEU B CA 1
ATOM 2726 C C . LEU B 1 146 ? 7 3.609 0.738 1 97.81 146 LEU B C 1
ATOM 2728 O O . LEU B 1 146 ? 6.117 3.973 1.522 1 97.81 146 LEU B O 1
ATOM 2732 N N . SER B 1 147 ? 7.234 2.359 0.487 1 98.06 147 SER B N 1
ATOM 2733 C CA . SER B 1 147 ? 6.426 1.291 1.063 1 98.06 147 SER B CA 1
ATOM 2734 C C . SER B 1 147 ? 6.566 1.247 2.582 1 98.06 147 SER B C 1
ATOM 2736 O O . SER B 1 147 ? 5.586 1.04 3.297 1 98.06 147 SER B O 1
ATOM 2738 N N . LEU B 1 148 ? 7.766 1.392 3.033 1 98.25 148 LEU B N 1
ATOM 2739 C CA . LEU B 1 148 ? 8.008 1.345 4.469 1 98.25 148 LEU B CA 1
ATOM 2740 C C . LEU B 1 148 ? 7.324 2.512 5.176 1 98.25 148 LEU B C 1
ATOM 2742 O O . LEU B 1 148 ? 6.676 2.326 6.207 1 98.25 148 LEU B O 1
ATOM 2746 N N . VAL B 1 149 ? 7.461 3.711 4.621 1 97.19 149 VAL B N 1
ATOM 2747 C CA . VAL B 1 149 ? 6.84 4.883 5.23 1 97.19 149 VAL B CA 1
ATOM 2748 C C . VAL B 1 149 ? 5.32 4.73 5.219 1 97.19 149 VAL B C 1
ATOM 2750 O O . VAL B 1 149 ? 4.66 4.941 6.238 1 97.19 149 VAL B O 1
ATOM 2753 N N . GLU B 1 150 ? 4.793 4.324 4.113 1 97.44 150 GLU B N 1
ATOM 2754 C CA . GLU B 1 150 ? 3.361 4.07 4 1 97.44 150 GLU B CA 1
ATOM 2755 C C . GLU B 1 150 ? 2.896 3.068 5.055 1 97.44 150 GLU B C 1
ATOM 2757 O O . GLU B 1 150 ? 1.902 3.303 5.746 1 97.44 150 GLU B O 1
ATOM 2762 N N . GLY B 1 151 ? 3.586 1.989 5.07 1 97.88 151 GLY B N 1
ATOM 2763 C CA . GLY B 1 151 ? 3.191 0.91 5.961 1 97.88 151 GLY B CA 1
ATOM 2764 C C . GLY B 1 151 ? 3.223 1.303 7.426 1 97.88 151 GLY B C 1
ATOM 2765 O O . GLY B 1 151 ? 2.273 1.036 8.164 1 97.88 151 GLY B O 1
ATOM 2766 N N . ILE B 1 152 ? 4.293 1.945 7.863 1 98.38 152 ILE B N 1
ATOM 2767 C CA . ILE B 1 152 ? 4.48 2.295 9.266 1 98.38 152 ILE B CA 1
ATOM 2768 C C . ILE B 1 152 ? 3.469 3.365 9.672 1 98.38 152 ILE B C 1
ATOM 2770 O O . ILE B 1 152 ? 2.789 3.232 10.688 1 98.38 152 ILE B O 1
ATOM 2774 N N . ILE B 1 153 ? 3.291 4.414 8.852 1 98.19 153 ILE B N 1
ATOM 2775 C CA . ILE B 1 153 ? 2.369 5.496 9.18 1 98.19 153 ILE B CA 1
ATOM 2776 C C . ILE B 1 153 ? 0.935 4.969 9.18 1 98.19 153 ILE B C 1
ATOM 2778 O O . ILE B 1 153 ? 0.154 5.27 10.086 1 98.19 153 ILE B O 1
ATOM 2782 N N . ASN B 1 154 ? 0.601 4.219 8.18 1 97.5 154 ASN B N 1
ATOM 2783 C CA . ASN B 1 154 ? -0.75 3.672 8.102 1 97.5 154 ASN B CA 1
ATOM 2784 C C . ASN B 1 154 ? -1.06 2.773 9.297 1 97.5 154 ASN B C 1
ATOM 2786 O O . ASN B 1 154 ? -2.148 2.848 9.867 1 97.5 154 ASN B O 1
ATOM 2790 N N . LEU B 1 155 ? -0.139 1.91 9.609 1 97.94 155 LEU B N 1
ATOM 2791 C CA . LEU B 1 155 ? -0.349 1.032 10.758 1 97.94 155 LEU B CA 1
ATOM 2792 C C . LEU B 1 155 ? -0.488 1.842 12.039 1 97.94 155 LEU B C 1
ATOM 2794 O O . LEU B 1 155 ? -1.373 1.573 12.859 1 97.94 155 LEU B O 1
ATOM 2798 N N . TRP B 1 156 ? 0.39 2.822 12.219 1 98.56 156 TRP B N 1
ATOM 2799 C CA . TRP B 1 156 ? 0.364 3.682 13.398 1 98.56 156 TRP B CA 1
ATOM 2800 C C . TRP B 1 156 ? -0.993 4.363 13.547 1 98.56 156 TRP B C 1
ATOM 2802 O O . TRP B 1 156 ? -1.638 4.254 14.594 1 98.56 156 TRP B O 1
ATOM 2812 N N . VAL B 1 157 ? -1.472 4.941 12.5 1 97.81 157 VAL B N 1
ATOM 2813 C CA . VAL B 1 157 ? -2.713 5.707 12.516 1 97.81 157 VAL B CA 1
ATOM 2814 C C . VAL B 1 157 ? -3.9 4.766 12.688 1 97.81 157 VAL B C 1
ATOM 2816 O O . VAL B 1 157 ? -4.777 5.008 13.516 1 97.81 157 VAL B O 1
ATOM 2819 N N . SER B 1 158 ? -3.912 3.67 12.039 1 95.88 158 SER B N 1
ATOM 2820 C CA . SER B 1 158 ? -5.066 2.773 12.031 1 95.88 158 SER B CA 1
ATOM 2821 C C . SER B 1 158 ? -5.176 2.004 13.344 1 95.88 158 SER B C 1
ATOM 2823 O O . SER B 1 158 ? -6.242 1.481 13.672 1 95.88 158 SER B O 1
ATOM 2825 N N . SER B 1 159 ? -4.059 1.913 14.031 1 96.44 159 SER B N 1
ATOM 2826 C CA . SER B 1 159 ? -4.078 1.146 15.273 1 96.44 159 SER B CA 1
ATOM 2827 C C . SER B 1 159 ? -4.25 2.059 16.484 1 96.44 159 SER B C 1
ATOM 2829 O O . SER B 1 159 ? -3.922 1.677 17.609 1 96.44 159 SER B O 1
ATOM 2831 N N . GLY B 1 160 ? -4.648 3.234 16.234 1 95.44 160 GLY B N 1
ATOM 2832 C CA . GLY B 1 160 ? -5.035 4.113 17.312 1 95.44 160 GLY B CA 1
ATOM 2833 C C . GLY B 1 160 ? -3.945 5.094 17.719 1 95.44 160 GLY B C 1
ATOM 2834 O O . GLY B 1 160 ? -4.059 5.785 18.719 1 95.44 160 GLY B O 1
ATOM 2835 N N . ALA B 1 161 ? -2.826 5.078 16.953 1 97.38 161 ALA B N 1
ATOM 2836 C CA . ALA B 1 161 ? -1.694 5.957 17.234 1 97.38 161 ALA B CA 1
ATOM 2837 C C . ALA B 1 161 ? -1.27 5.855 18.703 1 97.38 161 ALA B C 1
ATOM 2839 O O . ALA B 1 161 ? -1.109 6.871 19.375 1 97.38 161 ALA B O 1
ATOM 2840 N N . LYS B 1 162 ? -1.121 4.676 19.203 1 97.25 162 LYS B N 1
ATOM 2841 C CA . LYS B 1 162 ? -0.826 4.414 20.609 1 97.25 162 LYS B CA 1
ATOM 2842 C C . LYS B 1 162 ? 0.614 4.789 20.953 1 97.25 162 LYS B C 1
ATOM 2844 O O . LYS B 1 162 ? 0.895 5.262 22.047 1 97.25 162 LYS B O 1
ATOM 2849 N N . GLU B 1 163 ? 1.571 4.582 20.016 1 98 163 GLU B N 1
ATOM 2850 C CA . GLU B 1 163 ? 2.967 4.973 20.203 1 98 163 GLU B CA 1
ATOM 2851 C C . GLU B 1 163 ? 3.131 6.488 20.141 1 98 163 GLU B C 1
ATOM 2853 O O . GLU B 1 163 ? 2.408 7.164 19.406 1 98 163 GLU B O 1
ATOM 2858 N N . SER B 1 164 ? 4.074 7.02 20.875 1 97.44 164 SER B N 1
ATOM 2859 C CA . SER B 1 164 ? 4.391 8.438 20.781 1 97.44 164 SER B CA 1
ATOM 2860 C C . SER B 1 164 ? 5.121 8.766 19.484 1 97.44 164 SER B C 1
ATOM 2862 O O . SER B 1 164 ? 5.699 7.879 18.859 1 97.44 164 SER B O 1
ATOM 2864 N N . PRO B 1 165 ? 5.047 10.039 19.078 1 96.94 165 PRO B N 1
ATOM 2865 C CA . PRO B 1 165 ? 5.836 10.453 17.906 1 96.94 165 PRO B CA 1
ATOM 2866 C C . PRO B 1 165 ? 7.309 10.07 18.031 1 96.94 165 PRO B C 1
ATOM 2868 O O . PRO B 1 165 ? 7.93 9.664 17.047 1 96.94 165 PRO B O 1
ATOM 2871 N N . GLN B 1 166 ? 7.848 10.125 19.234 1 95.62 166 GLN B N 1
ATOM 2872 C CA . GLN B 1 166 ? 9.242 9.773 19.469 1 95.62 166 GLN B CA 1
ATOM 2873 C C . GLN B 1 166 ? 9.477 8.281 19.234 1 95.62 166 GLN B C 1
ATOM 2875 O O . GLN B 1 166 ? 10.492 7.883 18.672 1 95.62 166 GLN B O 1
ATOM 2880 N N . GLU B 1 167 ? 8.555 7.484 19.672 1 97.19 167 GLU B N 1
ATOM 2881 C CA . GLU B 1 167 ? 8.656 6.043 19.453 1 97.19 167 GLU B CA 1
ATOM 2882 C C . GLU B 1 167 ? 8.617 5.707 17.953 1 97.19 167 GLU B C 1
ATOM 2884 O O . GLU B 1 167 ? 9.375 4.855 17.484 1 97.19 167 GLU B O 1
ATOM 2889 N N . ILE B 1 168 ? 7.754 6.371 17.219 1 97.5 168 ILE B N 1
ATOM 2890 C CA . ILE B 1 168 ? 7.648 6.137 15.789 1 97.5 168 ILE B CA 1
ATOM 2891 C C . ILE B 1 168 ? 8.922 6.613 15.094 1 97.5 168 ILE B C 1
ATOM 2893 O O . ILE B 1 168 ? 9.43 5.949 14.188 1 97.5 168 ILE B O 1
ATOM 2897 N N . ARG B 1 169 ? 9.383 7.777 15.516 1 94.38 169 ARG B N 1
ATOM 2898 C CA . ARG B 1 169 ? 10.664 8.258 14.992 1 94.38 169 ARG B CA 1
ATOM 2899 C C . ARG B 1 169 ? 11.766 7.23 15.211 1 94.38 169 ARG B C 1
ATOM 2901 O O . ARG B 1 169 ? 12.586 6.996 14.328 1 94.38 169 ARG B O 1
ATOM 2908 N N . ASP B 1 170 ? 11.828 6.637 16.391 1 95.19 170 ASP B N 1
ATOM 2909 C CA . ASP B 1 170 ? 12.828 5.621 16.719 1 95.19 170 ASP B CA 1
ATOM 2910 C C . ASP B 1 170 ? 12.68 4.395 15.812 1 95.19 170 ASP B C 1
ATOM 2912 O O . ASP B 1 170 ? 13.672 3.795 15.406 1 95.19 170 ASP B O 1
ATOM 2916 N N . ILE B 1 171 ? 11.477 4.012 15.547 1 96.94 171 ILE B N 1
ATOM 2917 C CA . ILE B 1 171 ? 11.203 2.918 14.617 1 96.94 171 ILE B CA 1
ATOM 2918 C C . ILE B 1 171 ? 11.773 3.26 13.242 1 96.94 171 ILE B C 1
ATOM 2920 O O . ILE B 1 171 ? 12.508 2.465 12.648 1 96.94 171 ILE B O 1
ATOM 2924 N N . PHE B 1 172 ? 11.43 4.48 12.773 1 95.94 172 PHE B N 1
ATOM 2925 C CA . PHE B 1 172 ? 11.93 4.906 11.469 1 95.94 172 PHE B CA 1
ATOM 2926 C C . PHE B 1 172 ? 13.453 4.891 11.445 1 95.94 172 PHE B C 1
ATOM 2928 O O . PHE B 1 172 ? 14.062 4.469 10.453 1 95.94 172 PHE B O 1
ATOM 2935 N N . SER B 1 173 ? 14.078 5.32 12.508 1 93.12 173 SER B N 1
ATOM 2936 C CA . SER B 1 173 ? 15.531 5.434 12.547 1 93.12 173 SER B CA 1
ATOM 2937 C C . SER B 1 173 ? 16.203 4.066 12.422 1 93.12 173 SER B C 1
ATOM 2939 O O . SER B 1 173 ? 17.344 3.969 11.977 1 93.12 173 SER B O 1
ATOM 2941 N N . LYS B 1 174 ? 15.477 3.014 12.781 1 95.19 174 LYS B N 1
ATOM 2942 C CA . LYS B 1 174 ? 16.016 1.657 12.727 1 95.19 174 LYS B CA 1
ATOM 2943 C C . LYS B 1 174 ? 15.758 1.019 11.367 1 95.19 174 LYS B C 1
ATOM 2945 O O . LYS B 1 174 ? 16.359 -0.003 11.031 1 95.19 174 LYS B O 1
ATOM 2950 N N . VAL B 1 175 ? 14.875 1.67 10.586 1 95.5 175 VAL B N 1
ATOM 2951 C CA . VAL B 1 175 ? 14.43 1.042 9.344 1 95.5 175 VAL B CA 1
ATOM 2952 C C . VAL B 1 175 ? 14.977 1.817 8.148 1 95.5 175 VAL B C 1
ATOM 2954 O O . VAL B 1 175 ? 15.281 1.231 7.109 1 95.5 175 VAL B O 1
ATOM 2957 N N . ILE B 1 176 ? 15.008 3.088 8.273 1 94.31 176 ILE B N 1
ATOM 2958 C CA . ILE B 1 176 ? 15.5 3.998 7.238 1 94.31 176 ILE B CA 1
ATOM 2959 C C . ILE B 1 176 ? 16.453 5.02 7.859 1 94.31 176 ILE B C 1
ATOM 2961 O O . ILE B 1 176 ? 16.109 5.684 8.844 1 94.31 176 ILE B O 1
ATOM 2965 N N . ASP B 1 177 ? 17.562 5.148 7.371 1 90.06 177 ASP B N 1
ATOM 2966 C CA . ASP B 1 177 ? 18.5 6.176 7.809 1 90.06 177 ASP B CA 1
ATOM 2967 C C . ASP B 1 177 ? 18.234 7.5 7.098 1 90.06 177 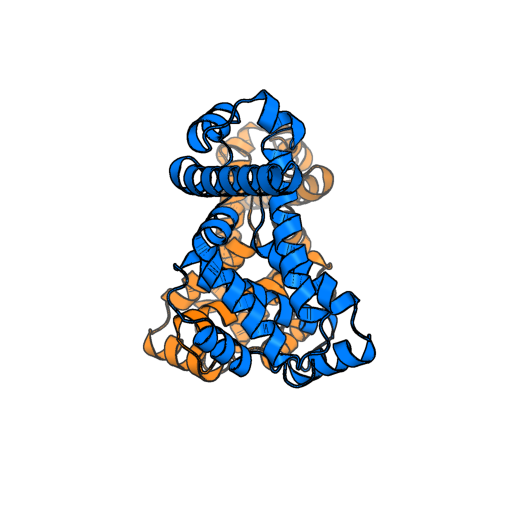ASP B C 1
ATOM 2969 O O . ASP B 1 177 ? 18.703 7.715 5.977 1 90.06 177 ASP B O 1
ATOM 2973 N N . PHE B 1 178 ? 17.578 8.438 7.777 1 81.44 178 PHE B N 1
ATOM 2974 C CA . PHE B 1 178 ? 17.219 9.719 7.191 1 81.44 178 PHE B CA 1
ATOM 2975 C C . PHE B 1 178 ? 18.297 10.766 7.465 1 81.44 178 PHE B C 1
ATOM 2977 O O . PHE B 1 178 ? 18.094 11.953 7.203 1 81.44 178 PHE B O 1
ATOM 2984 N N . THR B 1 179 ? 19.391 10.461 8.227 1 71.12 179 THR B N 1
ATOM 2985 C CA . THR B 1 179 ? 20.391 11.398 8.719 1 71.12 179 THR B CA 1
ATOM 2986 C C . THR B 1 179 ? 20.875 12.312 7.598 1 71.12 179 THR B C 1
ATOM 2988 O O . THR B 1 179 ? 21.062 13.508 7.809 1 71.12 179 THR B O 1
ATOM 2991 N N . ASN B 1 180 ? 21.125 11.875 6.457 1 64.19 180 ASN B N 1
ATOM 2992 C CA . ASN B 1 180 ? 21.656 12.75 5.418 1 64.19 180 ASN B CA 1
ATOM 2993 C C . ASN B 1 180 ? 20.594 13.102 4.387 1 64.19 180 ASN B C 1
ATOM 2995 O O . ASN B 1 180 ? 20.906 13.414 3.238 1 64.19 180 ASN B O 1
ATOM 2999 N N . TRP B 1 181 ? 19.422 13.047 4.859 1 66.12 181 TRP B N 1
ATOM 3000 C CA . TRP B 1 181 ? 18.359 13.523 3.975 1 66.12 181 TRP B CA 1
ATOM 3001 C C . TRP B 1 181 ? 17.875 14.906 4.402 1 66.12 181 TRP B C 1
ATOM 3003 O O . TRP B 1 181 ? 17.703 15.172 5.594 1 66.12 181 TRP B O 1
#

Nearest PDB structures (foldseek):
  4mk6-assembly1_A-2  TM=6.655E-01  e=2.967E-05  Listeria monocytogenes EGD-e
  4me9-assembly1_B  TM=7.195E-01 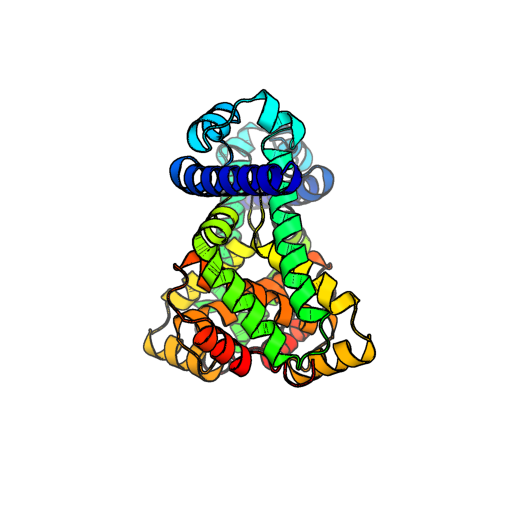 e=1.332E-04  Bacillus cereus ATCC 10987
  2iu5-assembly1_B  TM=6.211E-01  e=2.060E-04  Lactococcus lactis subsp. lactis Il1403
  4cgr-assembly1_A  TM=5.266E-01  e=1.237E-03  Streptomyces coelicolor
  7pt0-assembly1_A  TM=5.350E-01  e=1.430E-03  Streptomyces coelicolor

Secondary structure (DSSP, 8-state):
-HHHHHHHHHHHHHHHHHHHHHHT-TTT--HHHHHHHHT--HHHHHHH-SSHHHHHHHHHHHHHHHHHHHHHS---HHHHHHHHHHHHHHTHHHHHHHHH-SSS-HHHHHHHHHHHHHHTS-HHHHHHHHHHH--S-HHHHHHHHHHHHHHHHHHHHHTT--S-HHHHHHHHHHH---TT-/-HHHHHHHHHHHHHHHHHHHHHHT-TTT--HHHHHHHHT--HHHHHHH-SSHHHHHHHHHHHHHHHHHHHHHS---HHHHHHHHHHHHHHTHHHHHHHHH-SSS-HHHHHHHHHHHHHHTS-HHHHHHHHHHH--S-HHHHHHHHHHHHHHHHHHHHHTT--S-HHHHHHHHHHH---TT-